Protein AF-A0AAV8WMM5-F1 (afdb_monomer)

Sequence (350 aa):
MEPADFMQAPLTLTSLNCYLGSSNTAEQKVQANKQGIKLLQQYGVIPMRDTPVNCPSCGELLQTVGDTCRFGWRYSCRNHPRCIRFSPLTNTFLFKARLRAEMRADRIVKIMCMWLLHRPLMLTVKYLSLSSETGVYWFQFCRDVACSIVWHEYIPIGGAADVVEVETHLLKYKRKLNEAVDWHYFWVQYVDNSSYICTDYGPEYAKCRLVFNDHGKVEQPNYLVEQPTEEKHPLWMPVGRFNEECLNLEWKHPPPRPGMQPFRNNTDNIRSAWVNLKSQIGSSYSIDNVRQYIGEWMYRRNILQEIKDDNGRFERFLRDVGRAHPGLGKVPMRTQYEDILKCDCHECHR

Foldseek 3Di:
DQVVVLLVDADDLVSLCVQLDDDPDPVSVVSSLVSLVRNLCVLQLFDDQPDWFAALVPRHTWHWDQDPDDVRIWTWDPPDPVGDTHHSCALGLCVVPPCDDQDGSNLLLVLLLCLLVVHDLVCSCVVSVHDSVVSVVSNLSLLQLLLLVCLLVPPDPDDQADADAWEFQQAAAFDPDPPDGDGHTHTDDDDDPQYDYDYQDDPVVVPDPDDDPDDDDDDDPDDPDDADDPPDFADKDFPPNHDPVQFPPVDDDDDPDPRITGGHPPCVVVVVLVVVLCVVLDNDNDPSSSSSSVSVSCSCVVPVVVPDGSSVSSSVSSNSSCQQRVGHNADHRDNDPVSSVRRPGPVNVD

Mean predicted aligned error: 13.65 Å

Secondary structure (DSSP, 8-state):
--HHHHTTS---HHHHHHHH---SSHHHHHHHHHHHHHHHHHTTSS--TT---B-TTT-PBPEEEE-SSTTSEEEE-TTSTT--EE-TTTTBTTTT---STT--HHHHHHHHHHHHTT--HHHHHHHHT--HHHHHHHHHHHHHHHHHHHHHHT--SS-TT--EE---------EEETTEEE----------TT--EE----GGGGG---PPSSS--------------TTSPPEEEETTSS-GGGB-TT--SPPSSTTEEEE---HHHHHHHHHHHHHHHTT---HHHHHHHHHHHHIIIIIITTS-SHHHHHHHHHHHHHHHSB-TTSPPP-SSHHHHTT---TTTT-

Nearest PDB structures (foldseek):
  7dwm-assembly1_B  TM=2.981E-01  e=3.204E+00  Hapunavirus VP882

Structure (mmCIF, N/CA/C/O backbone):
data_AF-A0AAV8WMM5-F1
#
_entry.id   AF-A0AAV8WMM5-F1
#
loop_
_atom_site.group_PDB
_atom_site.id
_atom_site.type_symbol
_atom_site.label_atom_id
_atom_site.label_alt_id
_atom_site.label_comp_id
_atom_site.label_asym_id
_atom_site.label_entity_id
_atom_site.label_seq_id
_atom_site.pdbx_PDB_ins_code
_atom_site.Cartn_x
_atom_site.Cartn_y
_atom_site.Cartn_z
_atom_site.occupancy
_atom_site.B_iso_or_equiv
_atom_site.auth_seq_id
_atom_site.auth_comp_id
_atom_site.auth_asym_id
_atom_site.auth_atom_id
_atom_site.pdbx_PDB_model_num
ATOM 1 N N . MET A 1 1 ? -21.964 9.347 -3.517 1.00 81.94 1 MET A N 1
ATOM 2 C CA . MET A 1 1 ? -21.046 8.659 -4.435 1.00 81.94 1 MET A CA 1
ATOM 3 C C . MET A 1 1 ? -20.480 7.492 -3.670 1.00 81.94 1 MET A C 1
ATOM 5 O O . MET A 1 1 ? -19.867 7.716 -2.627 1.00 81.94 1 MET A O 1
ATOM 9 N N . GLU A 1 2 ? -20.793 6.280 -4.101 1.00 91.19 2 GLU A N 1
ATOM 10 C CA . GLU A 1 2 ? -20.181 5.087 -3.527 1.00 91.19 2 GLU A CA 1
ATOM 11 C C . GLU A 1 2 ? -18.777 4.902 -4.121 1.00 91.19 2 GLU A C 1
ATOM 13 O O . GLU A 1 2 ? -18.487 5.449 -5.190 1.00 91.19 2 GLU A O 1
ATOM 18 N N . PRO A 1 3 ? -17.859 4.196 -3.436 1.00 89.19 3 PRO A N 1
ATOM 19 C CA . PRO A 1 3 ? -16.490 4.109 -3.922 1.00 89.19 3 PRO A CA 1
ATOM 20 C C . PRO A 1 3 ? -16.389 3.361 -5.262 1.00 89.19 3 PRO A C 1
ATOM 22 O O . PRO A 1 3 ? -15.516 3.684 -6.059 1.00 89.19 3 PRO A O 1
ATOM 25 N N . ALA A 1 4 ? -17.321 2.451 -5.570 1.00 87.94 4 ALA A N 1
ATOM 26 C CA . ALA A 1 4 ? -17.437 1.832 -6.893 1.00 87.94 4 ALA A CA 1
ATOM 27 C C . ALA A 1 4 ? -17.703 2.850 -8.021 1.00 87.94 4 ALA A C 1
ATOM 29 O O . ALA A 1 4 ? -17.098 2.741 -9.083 1.00 87.94 4 ALA A O 1
ATOM 30 N N . ASP A 1 5 ? -18.541 3.865 -7.783 1.00 88.75 5 ASP A N 1
ATOM 31 C CA . ASP A 1 5 ? -18.844 4.903 -8.781 1.00 88.75 5 ASP A CA 1
ATOM 32 C C . ASP A 1 5 ? -17.610 5.771 -9.061 1.00 88.75 5 ASP A C 1
ATOM 34 O O . ASP A 1 5 ? -17.315 6.118 -10.202 1.00 88.75 5 ASP A O 1
ATOM 38 N N . PHE A 1 6 ? -16.862 6.108 -8.004 1.00 89.88 6 PHE A N 1
ATOM 39 C CA . PHE A 1 6 ? -15.632 6.893 -8.110 1.00 89.88 6 PHE A CA 1
ATOM 40 C C . PHE A 1 6 ? -14.591 6.209 -9.008 1.00 89.88 6 PHE A C 1
ATOM 42 O O . PHE A 1 6 ? -13.950 6.876 -9.817 1.00 89.88 6 PHE A O 1
ATOM 49 N N . MET A 1 7 ? -14.465 4.885 -8.912 1.00 90.38 7 MET A N 1
ATOM 50 C CA . MET A 1 7 ? -13.460 4.110 -9.649 1.00 90.38 7 MET A CA 1
ATOM 51 C C . MET A 1 7 ? -13.776 3.943 -11.142 1.00 90.38 7 MET A C 1
ATOM 53 O O . MET A 1 7 ? -12.951 3.412 -11.882 1.00 90.38 7 MET A O 1
ATOM 57 N N . GLN A 1 8 ? -14.934 4.417 -11.613 1.00 88.38 8 GLN A N 1
ATOM 58 C CA . GLN A 1 8 ? -15.273 4.430 -13.040 1.00 88.38 8 GLN A CA 1
ATOM 59 C C . GLN A 1 8 ? -14.656 5.624 -13.786 1.00 88.38 8 GLN A C 1
ATOM 61 O O . GLN A 1 8 ? -14.487 5.569 -15.002 1.00 88.38 8 GLN A O 1
ATOM 66 N N . ALA A 1 9 ? -14.313 6.710 -13.084 1.00 86.81 9 ALA A N 1
ATOM 67 C CA . ALA A 1 9 ? -13.734 7.914 -13.682 1.00 86.81 9 ALA A CA 1
ATOM 68 C C . ALA A 1 9 ? -12.200 7.912 -13.570 1.00 86.81 9 ALA A C 1
ATOM 70 O O . ALA A 1 9 ? -11.691 7.415 -12.568 1.00 86.81 9 ALA A O 1
ATOM 71 N N . PRO A 1 10 ? -11.443 8.499 -14.520 1.00 93.12 10 PRO A N 1
ATOM 72 C CA . PRO A 1 10 ? -9.981 8.514 -14.460 1.00 93.12 10 PRO A CA 1
ATOM 73 C C . PRO A 1 10 ? -9.429 9.058 -13.135 1.00 93.12 10 PRO A C 1
ATOM 75 O O . PRO A 1 10 ? -9.831 10.130 -12.654 1.00 93.12 10 PRO A O 1
ATOM 78 N N . LEU A 1 11 ? -8.475 8.332 -12.554 1.00 95.06 11 LEU A N 1
ATOM 79 C CA . LEU A 1 11 ? -7.867 8.680 -11.283 1.00 95.06 11 LEU A CA 1
ATOM 80 C C . LEU A 1 11 ? -6.982 9.902 -11.465 1.00 95.06 11 LEU A C 1
ATOM 82 O O . LEU A 1 11 ? -5.937 9.885 -12.107 1.00 95.06 11 LEU A O 1
ATOM 86 N N . THR A 1 12 ? -7.389 10.980 -10.821 1.00 94.12 12 THR A N 1
ATOM 87 C CA . THR A 1 12 ? -6.606 12.197 -10.689 1.00 94.12 12 THR A CA 1
ATOM 88 C C . THR A 1 12 ? -6.753 12.691 -9.259 1.00 94.12 12 THR A C 1
ATOM 90 O O . THR A 1 12 ? -7.695 12.334 -8.548 1.00 94.12 12 THR A O 1
ATOM 93 N N . LEU A 1 13 ? -5.855 13.574 -8.819 1.00 92.31 13 LEU A N 1
ATOM 94 C CA . LEU A 1 13 ? -6.042 14.231 -7.523 1.00 92.31 13 LEU A CA 1
ATOM 95 C C . LEU A 1 13 ? -7.349 15.031 -7.486 1.00 92.31 13 LEU A C 1
ATOM 97 O O . LEU A 1 13 ? -7.979 15.120 -6.437 1.00 92.31 13 LEU A O 1
ATOM 101 N N . THR A 1 14 ? -7.784 15.573 -8.624 1.00 92.94 14 THR A N 1
ATOM 102 C CA . THR A 1 14 ? -9.057 16.285 -8.742 1.00 92.94 14 THR A CA 1
ATOM 103 C C . THR A 1 14 ? -10.241 15.347 -8.529 1.00 92.94 14 THR A C 1
ATOM 105 O O . THR A 1 14 ? -11.050 15.618 -7.647 1.00 92.94 14 THR A O 1
ATOM 108 N N . SER A 1 15 ? -10.321 14.224 -9.254 1.00 94.25 15 SER A N 1
ATOM 109 C CA . SER A 1 15 ? -11.425 13.264 -9.098 1.00 94.25 15 SER A CA 1
ATOM 110 C C . SER A 1 15 ? -11.451 12.651 -7.697 1.00 94.25 15 SER A C 1
ATOM 112 O O . SER A 1 15 ? -12.519 12.552 -7.093 1.00 94.25 15 SER A O 1
ATOM 114 N N . LEU A 1 16 ? -10.281 12.360 -7.115 1.00 95.25 16 LEU A N 1
ATOM 115 C CA . LEU A 1 16 ? -10.185 11.899 -5.731 1.00 95.25 16 LEU A CA 1
ATOM 116 C C . LEU A 1 16 ? -10.675 12.957 -4.729 1.00 95.25 16 LEU A C 1
ATOM 118 O O . LEU A 1 16 ? -11.384 12.631 -3.779 1.00 95.25 16 LEU A O 1
ATOM 122 N N . ASN A 1 17 ? -10.329 14.231 -4.926 1.00 94.19 17 ASN A N 1
ATOM 123 C CA . ASN A 1 17 ? -10.839 15.318 -4.089 1.00 94.19 17 ASN A CA 1
ATOM 124 C C . ASN A 1 17 ? -12.350 15.518 -4.250 1.00 94.19 17 ASN A C 1
ATOM 126 O O . ASN A 1 17 ? -13.010 15.835 -3.265 1.00 94.19 17 ASN A O 1
ATOM 130 N N . CYS A 1 18 ? -12.904 15.324 -5.449 1.00 93.75 18 CYS A N 1
ATOM 131 C CA . CYS A 1 18 ? -14.350 15.364 -5.670 1.00 93.75 18 CYS A CA 1
ATOM 132 C C . CYS A 1 18 ? -15.064 14.247 -4.898 1.00 93.75 18 CYS A C 1
ATOM 134 O O . CYS A 1 18 ? -16.077 14.514 -4.255 1.00 93.75 18 CYS A O 1
ATOM 136 N N . TYR A 1 19 ? -14.516 13.029 -4.910 1.00 95.50 19 TYR A N 1
ATOM 137 C CA . TYR A 1 19 ? -15.059 11.900 -4.154 1.00 95.50 19 TYR A CA 1
ATOM 138 C C . TYR A 1 19 ? -14.963 12.107 -2.635 1.00 95.50 19 TYR A C 1
ATOM 140 O O . TYR A 1 19 ? -15.955 11.976 -1.917 1.00 95.50 19 TYR A O 1
ATOM 148 N N . LEU A 1 20 ? -13.772 12.457 -2.138 1.00 95.56 20 LEU A N 1
ATOM 149 C CA . LEU A 1 20 ? -13.549 12.673 -0.707 1.00 95.56 20 LEU A CA 1
ATOM 150 C C . LEU A 1 20 ? -14.281 13.923 -0.198 1.00 95.56 20 LEU A C 1
ATOM 152 O O . LEU A 1 20 ? -14.657 13.978 0.966 1.00 95.56 20 LEU A O 1
ATOM 156 N N . GLY A 1 21 ? -14.502 14.921 -1.048 1.00 92.38 21 GLY A N 1
ATOM 157 C CA . GLY A 1 21 ? -15.052 16.215 -0.663 1.00 92.38 21 GLY A CA 1
ATOM 158 C C . GLY A 1 21 ? -13.995 17.190 -0.133 1.00 92.38 21 GLY A C 1
ATOM 159 O O . GLY A 1 21 ? -12.805 16.883 0.000 1.00 92.38 21 GLY A O 1
ATOM 160 N N . SER A 1 22 ? -14.437 18.416 0.153 1.00 86.19 22 SER A N 1
ATOM 161 C CA . SER A 1 22 ? -13.576 19.484 0.666 1.00 86.19 22 SER A CA 1
ATOM 162 C C . SER A 1 22 ? -13.199 19.269 2.137 1.00 86.19 22 SER A C 1
ATOM 164 O O . SER A 1 22 ? -13.698 18.382 2.826 1.00 86.19 22 SER A O 1
ATOM 166 N N . SER A 1 23 ? -12.261 20.072 2.638 1.00 86.38 23 SER A N 1
ATOM 167 C CA . SER A 1 23 ? -11.759 19.961 4.015 1.00 86.38 23 SER A CA 1
ATOM 168 C C . SER A 1 23 ? -11.630 21.328 4.691 1.00 86.38 23 SER A C 1
ATOM 170 O O . SER A 1 23 ? -10.778 21.498 5.567 1.00 86.38 23 SER A O 1
ATOM 172 N N . ASN A 1 24 ? -12.444 22.304 4.273 1.00 87.81 24 ASN A N 1
ATOM 173 C CA . ASN A 1 24 ? -12.300 23.698 4.695 1.00 87.81 24 ASN A CA 1
ATOM 174 C C . ASN A 1 24 ? -12.960 23.932 6.061 1.00 87.81 24 ASN A C 1
ATOM 176 O O . ASN A 1 24 ? -12.370 24.583 6.919 1.00 87.81 24 ASN A O 1
ATOM 180 N N . THR A 1 25 ? -14.132 23.334 6.302 1.00 91.25 25 THR A N 1
ATOM 181 C CA . THR A 1 25 ? -14.845 23.393 7.592 1.00 91.25 25 THR A CA 1
ATOM 182 C C . THR A 1 25 ? -14.682 22.108 8.417 1.00 91.25 25 THR A C 1
ATOM 184 O O . THR A 1 25 ? -14.184 21.088 7.929 1.00 91.25 25 THR A O 1
ATOM 187 N N . ALA A 1 26 ? -15.089 22.135 9.691 1.00 90.00 26 ALA A N 1
ATOM 188 C CA . ALA A 1 26 ? -15.042 20.964 10.569 1.00 90.00 26 ALA A CA 1
ATOM 189 C C . ALA A 1 26 ? -15.980 19.845 10.079 1.00 90.00 26 ALA A C 1
ATOM 191 O O . ALA A 1 26 ? -15.577 18.683 10.015 1.00 90.00 26 ALA A O 1
ATOM 192 N N . GLU A 1 27 ? -17.188 20.199 9.646 1.00 90.81 27 GLU A N 1
ATOM 193 C CA . GLU A 1 27 ? -18.201 19.283 9.111 1.00 90.81 27 GLU A CA 1
ATOM 194 C C . GLU A 1 27 ? -17.706 18.620 7.824 1.00 90.81 27 GLU A C 1
ATOM 196 O O . GLU A 1 27 ? -17.808 17.403 7.662 1.00 90.81 27 GLU A O 1
ATOM 201 N N . GLN A 1 28 ? -17.087 19.405 6.938 1.00 92.62 28 GLN A N 1
ATOM 202 C CA . GLN A 1 28 ? -16.476 18.909 5.706 1.00 92.62 28 GLN A CA 1
ATOM 203 C C . GLN A 1 28 ? -15.337 17.926 5.996 1.00 92.62 28 GLN A C 1
ATOM 205 O O . GLN A 1 28 ? -15.289 16.852 5.403 1.00 92.62 28 GLN A O 1
ATOM 210 N N . LYS A 1 29 ? -14.466 18.223 6.972 1.00 90.69 29 LYS A N 1
ATOM 211 C CA . LYS A 1 29 ? -13.404 17.294 7.407 1.00 90.69 29 LYS A CA 1
ATOM 212 C C . LYS A 1 29 ? -13.971 15.979 7.946 1.00 90.69 29 LYS A C 1
ATOM 214 O O . LYS A 1 29 ? -13.411 14.918 7.667 1.00 90.69 29 LYS A O 1
ATOM 219 N N . VAL A 1 30 ? -15.064 16.031 8.711 1.00 89.75 30 VAL A N 1
ATOM 220 C CA . VAL A 1 30 ? -15.755 14.829 9.210 1.00 89.75 30 VAL A CA 1
ATOM 221 C C . VAL A 1 30 ? -16.315 14.015 8.048 1.00 89.75 30 VAL A C 1
ATOM 223 O O . VAL A 1 30 ? -16.124 12.798 8.012 1.00 89.75 30 VAL A O 1
ATOM 226 N N . GLN A 1 31 ? -16.963 14.671 7.086 1.00 91.81 31 GLN A N 1
ATOM 227 C CA . GLN A 1 31 ? -17.533 14.001 5.924 1.00 91.81 31 GLN A CA 1
ATOM 228 C C . GLN A 1 31 ? -16.455 13.382 5.029 1.00 91.81 31 GLN A C 1
ATOM 230 O O . GLN A 1 31 ? -16.586 12.220 4.646 1.00 91.81 31 GLN A O 1
ATOM 235 N N . ALA A 1 32 ? -15.358 14.096 4.774 1.00 93.38 32 ALA A N 1
ATOM 236 C CA . ALA A 1 32 ? -14.243 13.576 3.993 1.00 93.38 32 ALA A CA 1
ATOM 237 C C . ALA A 1 32 ? -13.592 12.363 4.652 1.00 93.38 32 ALA A C 1
ATOM 239 O O . ALA A 1 32 ? -13.345 11.349 4.000 1.00 93.38 32 ALA A O 1
ATOM 240 N N . ASN A 1 33 ? -13.402 12.409 5.971 1.00 91.62 33 ASN A N 1
ATOM 241 C CA . ASN A 1 33 ? -12.901 11.260 6.712 1.00 91.62 33 ASN A CA 1
ATOM 242 C C . ASN A 1 33 ? -13.854 10.056 6.630 1.00 91.62 33 ASN A C 1
ATOM 244 O O . ASN A 1 33 ? -13.382 8.929 6.506 1.00 91.62 33 ASN A O 1
ATOM 248 N N . LYS A 1 34 ? -15.178 10.270 6.660 1.00 91.50 34 LYS A N 1
ATOM 249 C CA . LYS A 1 34 ? -16.159 9.190 6.454 1.00 91.50 34 LYS A CA 1
ATOM 250 C C . LYS A 1 34 ? -16.037 8.569 5.059 1.00 91.50 34 LYS A C 1
ATOM 252 O O . LYS A 1 34 ? -16.051 7.347 4.964 1.00 91.50 34 LYS A O 1
ATOM 257 N N . GLN A 1 35 ? -15.870 9.376 4.007 1.00 94.44 35 GLN A N 1
ATOM 258 C CA . GLN A 1 35 ? -15.647 8.862 2.647 1.00 94.44 35 GLN A CA 1
ATOM 259 C C . GLN A 1 35 ? -14.329 8.088 2.536 1.00 94.44 35 GLN A C 1
ATOM 261 O O . GLN A 1 35 ? -14.305 6.981 2.009 1.00 94.44 35 GLN A O 1
ATOM 266 N N . GLY A 1 36 ? -13.248 8.605 3.126 1.00 94.50 36 GLY A N 1
ATOM 267 C CA . GLY A 1 36 ? -11.975 7.888 3.196 1.00 94.50 36 GLY A CA 1
ATOM 268 C C . GLY A 1 36 ? -12.101 6.534 3.903 1.00 94.50 36 GLY A C 1
ATOM 269 O O . GLY A 1 36 ? -11.586 5.538 3.406 1.00 94.50 36 GLY A O 1
ATOM 270 N N . ILE A 1 37 ? -12.828 6.466 5.026 1.00 92.38 37 ILE A N 1
ATOM 271 C CA . ILE A 1 37 ? -13.097 5.198 5.726 1.00 92.38 37 ILE A CA 1
ATOM 272 C C . ILE A 1 37 ? -13.896 4.240 4.836 1.00 92.38 37 ILE A C 1
ATOM 274 O O . ILE A 1 37 ? -13.514 3.078 4.747 1.00 92.38 37 ILE A O 1
ATOM 278 N N . LYS A 1 38 ? -14.952 4.712 4.157 1.00 93.62 38 LYS A N 1
ATOM 279 C CA . LYS A 1 38 ? -15.750 3.882 3.240 1.00 93.62 38 LYS A CA 1
ATOM 280 C C . LYS A 1 38 ? -14.889 3.243 2.149 1.00 93.62 38 LYS A C 1
ATOM 282 O O . LYS A 1 38 ? -14.964 2.035 1.951 1.00 93.62 38 LYS A O 1
ATOM 287 N N . LEU A 1 39 ? -14.044 4.034 1.485 1.00 95.69 39 LEU A N 1
ATOM 288 C CA . LEU A 1 39 ? -13.140 3.539 0.444 1.00 95.69 39 LEU A CA 1
ATOM 289 C C . LEU A 1 39 ? -12.166 2.487 0.996 1.00 95.69 39 LEU A C 1
ATOM 291 O O . LEU A 1 39 ? -12.013 1.418 0.416 1.00 95.69 39 LEU A O 1
ATOM 295 N N . LEU A 1 40 ? -11.542 2.759 2.144 1.00 94.56 40 LEU A N 1
ATOM 296 C CA . LEU A 1 40 ? -10.608 1.824 2.779 1.00 94.56 40 LEU A CA 1
ATOM 297 C C . LEU A 1 40 ? -11.293 0.531 3.249 1.00 94.56 40 LEU A C 1
ATOM 299 O O . LEU A 1 40 ? -10.669 -0.527 3.237 1.00 94.56 40 LEU A O 1
ATOM 303 N N . GLN A 1 41 ? -12.564 0.601 3.651 1.00 92.94 41 GLN A N 1
ATOM 304 C CA . GLN A 1 41 ? -13.360 -0.574 4.002 1.00 92.94 41 GLN A CA 1
ATOM 305 C C . GLN A 1 41 ? -13.732 -1.417 2.785 1.00 92.94 41 GLN A C 1
ATOM 307 O O . GLN A 1 41 ? -13.655 -2.641 2.861 1.00 92.94 41 GLN A O 1
ATOM 312 N N . GLN A 1 42 ? -14.085 -0.784 1.661 1.00 93.44 42 GLN A N 1
ATOM 313 C CA . GLN A 1 42 ? -14.407 -1.491 0.417 1.00 93.44 42 GLN A CA 1
ATOM 314 C C . GLN A 1 42 ? -13.254 -2.392 -0.051 1.00 93.44 42 GLN A C 1
ATOM 316 O O . GLN A 1 42 ? -13.504 -3.487 -0.544 1.00 93.44 42 GLN A O 1
ATOM 321 N N . TYR A 1 43 ? -12.008 -1.961 0.150 1.00 92.75 43 TYR A N 1
ATOM 322 C CA . TYR A 1 43 ? -10.814 -2.712 -0.255 1.00 92.75 43 TYR A CA 1
ATOM 323 C C . TYR A 1 43 ? -10.137 -3.486 0.884 1.00 92.75 43 TYR A C 1
ATOM 325 O O . TYR A 1 43 ? -9.009 -3.945 0.736 1.00 92.75 43 TYR A O 1
ATOM 333 N N . GLY A 1 44 ? -10.804 -3.637 2.033 1.00 90.19 44 GLY A N 1
ATOM 334 C CA . GLY A 1 44 ? -10.310 -4.472 3.133 1.00 90.19 44 GLY A CA 1
ATOM 335 C C . GLY A 1 44 ? -9.101 -3.915 3.892 1.00 90.19 44 GLY A C 1
ATOM 336 O O . GLY A 1 44 ? -8.537 -4.617 4.725 1.00 90.19 44 GLY A O 1
ATOM 337 N N . VAL A 1 45 ? -8.717 -2.652 3.672 1.00 92.94 45 VAL A N 1
ATOM 338 C CA . VAL A 1 45 ? -7.656 -1.977 4.445 1.00 92.94 45 VAL A CA 1
ATOM 339 C C . VAL A 1 45 ? -8.098 -1.736 5.893 1.00 92.94 45 VAL A C 1
ATOM 341 O O . VAL A 1 45 ? -7.294 -1.770 6.826 1.00 92.94 45 VAL A O 1
ATOM 344 N N . ILE A 1 46 ? -9.394 -1.479 6.085 1.00 91.06 46 ILE A N 1
ATOM 345 C CA . ILE A 1 46 ? -10.063 -1.425 7.388 1.00 91.06 46 ILE A CA 1
ATOM 346 C C . ILE A 1 46 ? -11.192 -2.460 7.354 1.00 91.06 46 ILE A C 1
ATOM 348 O O . ILE A 1 46 ? -11.949 -2.472 6.387 1.00 91.06 46 ILE A O 1
ATOM 352 N N . PRO A 1 47 ? -11.382 -3.294 8.387 1.00 90.12 47 PRO A N 1
ATOM 353 C CA . PRO A 1 47 ? -12.501 -4.226 8.394 1.00 90.12 47 PRO A CA 1
ATOM 354 C C . PRO A 1 47 ? -13.850 -3.502 8.499 1.00 90.12 47 PRO A C 1
ATOM 356 O O . PRO A 1 47 ? -13.979 -2.429 9.110 1.00 90.12 47 PRO A O 1
ATOM 359 N N . MET A 1 48 ? -14.885 -4.122 7.936 1.00 90.69 48 MET A N 1
ATOM 360 C CA . MET A 1 48 ? -16.261 -3.731 8.223 1.00 90.69 48 MET A CA 1
ATOM 361 C C . MET A 1 48 ? -16.650 -4.236 9.614 1.00 90.69 48 MET A C 1
ATOM 363 O O . MET A 1 48 ? -16.061 -5.179 10.139 1.00 90.69 48 MET A O 1
ATOM 367 N N . ARG A 1 49 ? -17.647 -3.595 10.230 1.00 90.56 49 ARG A N 1
ATOM 368 C CA . ARG A 1 49 ? -18.121 -3.989 11.564 1.00 90.56 49 ARG A CA 1
ATOM 369 C C . ARG A 1 49 ? -18.626 -5.429 11.590 1.00 90.56 49 ARG A C 1
ATOM 371 O O . ARG A 1 49 ? -18.411 -6.127 12.569 1.00 90.56 49 ARG A O 1
ATOM 378 N N . ASP A 1 50 ? -19.256 -5.869 10.515 1.00 88.88 50 ASP A N 1
ATOM 379 C CA . ASP A 1 50 ? -19.894 -7.182 10.468 1.00 88.88 50 ASP A CA 1
ATOM 380 C C . ASP A 1 50 ? -18.987 -8.241 9.819 1.00 88.88 50 ASP A C 1
ATOM 382 O O . ASP A 1 50 ? -19.425 -9.352 9.536 1.00 88.88 50 ASP A O 1
ATOM 386 N N . THR A 1 51 ? -17.706 -7.917 9.588 1.00 87.56 51 THR A N 1
ATOM 387 C CA . THR A 1 51 ? -16.728 -8.889 9.094 1.00 87.56 51 THR A CA 1
ATOM 388 C C . THR A 1 51 ? -16.474 -9.951 10.174 1.00 87.56 51 THR A C 1
ATOM 390 O O . THR A 1 51 ? -16.046 -9.595 11.276 1.00 87.56 51 THR A O 1
ATOM 393 N N . PRO A 1 52 ? -16.704 -11.249 9.893 1.00 87.75 52 PRO A N 1
ATOM 394 C CA . PRO A 1 52 ? -16.418 -12.312 10.848 1.00 87.75 52 PRO A CA 1
ATOM 395 C C . PRO A 1 52 ? -14.907 -12.428 11.063 1.00 87.75 52 PRO A C 1
ATOM 397 O O . PRO A 1 52 ? -14.130 -12.471 10.108 1.00 87.75 52 PRO A O 1
ATOM 400 N N . VAL A 1 53 ? -14.489 -12.463 12.329 1.00 90.62 53 VAL A N 1
ATOM 401 C CA . VAL A 1 53 ? -13.080 -12.544 12.725 1.00 90.62 53 VAL A CA 1
ATOM 402 C C . VAL A 1 53 ? -12.935 -13.505 13.893 1.00 90.62 53 VAL A C 1
ATOM 404 O O . VAL A 1 53 ? -13.665 -13.395 14.877 1.00 90.62 53 VAL A O 1
ATOM 407 N N . ASN A 1 54 ? -11.952 -14.398 13.815 1.00 91.12 54 ASN A N 1
ATOM 408 C CA . ASN A 1 54 ? -11.643 -15.332 14.889 1.00 91.12 54 ASN A CA 1
ATOM 409 C C . ASN A 1 54 ? -10.711 -14.687 15.917 1.00 91.12 54 ASN A C 1
ATOM 411 O O . ASN A 1 54 ? -9.822 -13.891 15.598 1.00 91.12 54 ASN A O 1
ATOM 415 N N . CYS A 1 55 ? -10.906 -15.037 17.182 1.00 90.50 55 CYS A N 1
ATOM 416 C CA . CYS A 1 55 ? -10.038 -14.602 18.253 1.00 90.50 55 CYS A CA 1
ATOM 417 C C . CYS A 1 55 ? -8.648 -15.231 18.073 1.00 90.50 55 CYS A C 1
ATOM 419 O O . CYS A 1 55 ? -8.549 -16.457 18.045 1.00 90.50 55 CYS A O 1
ATOM 421 N N . PRO A 1 56 ? -7.559 -14.441 18.046 1.00 88.31 56 PRO A N 1
ATOM 422 C CA . PRO A 1 56 ? -6.213 -14.985 17.847 1.00 88.31 56 PRO A CA 1
ATOM 423 C C . PRO A 1 56 ? -5.736 -15.878 19.001 1.00 88.31 56 PRO A C 1
ATOM 425 O O . PRO A 1 56 ? -4.727 -16.558 18.870 1.00 88.31 56 PRO A O 1
ATOM 428 N N . SER A 1 57 ? -6.418 -15.850 20.148 1.00 87.88 57 SER A N 1
ATOM 429 C CA . SER A 1 57 ? -6.012 -16.595 21.340 1.00 87.88 57 SER A CA 1
ATOM 430 C C . SER A 1 57 ? -6.838 -17.856 21.591 1.00 87.88 57 SER A C 1
ATOM 432 O O . SER A 1 57 ? -6.312 -18.785 22.190 1.00 87.88 57 SER A O 1
ATOM 434 N N . CYS A 1 58 ? -8.109 -17.905 21.177 1.00 90.00 58 CYS A N 1
ATOM 435 C CA . CYS A 1 58 ? -8.971 -19.075 21.398 1.00 90.00 58 CYS A CA 1
ATOM 436 C C . CYS A 1 58 ? -9.656 -19.619 20.136 1.00 90.00 58 CYS A C 1
ATOM 438 O O . CYS A 1 58 ? -10.371 -20.606 20.236 1.00 90.00 58 CYS A O 1
ATOM 440 N N . GLY A 1 59 ? -9.481 -18.991 18.969 1.00 89.44 59 GLY A N 1
ATOM 441 C CA . GLY A 1 59 ? -10.065 -19.437 17.698 1.00 89.44 59 GLY A CA 1
ATOM 442 C C . GLY A 1 59 ? -11.554 -19.120 17.504 1.00 89.44 59 GLY A C 1
ATOM 443 O O . GLY A 1 59 ? -12.012 -19.101 16.368 1.00 89.44 59 GLY A O 1
ATOM 444 N N . GLU A 1 60 ? -12.295 -18.803 18.569 1.00 90.94 60 GLU A N 1
ATOM 445 C CA . GLU A 1 60 ? -13.735 -18.509 18.504 1.00 90.94 60 GLU A CA 1
ATOM 446 C C . GLU A 1 60 ? -14.069 -17.207 17.766 1.00 90.94 60 GLU A C 1
ATOM 448 O O . GLU A 1 60 ? -13.312 -16.233 17.819 1.00 90.94 60 GLU A O 1
ATOM 453 N N . LEU A 1 61 ? -15.252 -17.154 17.145 1.00 92.06 61 LEU A N 1
ATOM 454 C CA . LEU A 1 61 ? -15.754 -15.951 16.477 1.00 92.06 61 LEU A CA 1
ATOM 455 C C . LEU A 1 61 ? -15.930 -14.789 17.466 1.00 92.06 61 LEU A C 1
ATOM 457 O O . LEU A 1 61 ? -16.597 -14.890 18.500 1.00 92.06 61 LEU A O 1
ATOM 461 N N . LEU A 1 62 ? -15.346 -13.645 17.121 1.00 92.94 62 LEU A N 1
ATOM 462 C CA . LEU A 1 62 ? -15.476 -12.409 17.876 1.00 92.94 62 LEU A CA 1
ATOM 463 C C . LEU A 1 62 ? -16.827 -11.752 17.603 1.00 92.94 62 LEU A C 1
ATOM 465 O O . LEU A 1 62 ? -17.298 -11.693 16.470 1.00 92.94 62 LEU A O 1
ATOM 469 N N . GLN A 1 63 ? -17.411 -11.163 18.642 1.00 92.38 63 GLN A N 1
ATOM 470 C CA . GLN A 1 63 ? -18.595 -10.321 18.502 1.00 92.38 63 GLN A CA 1
ATOM 471 C C . GLN A 1 63 ? -18.194 -8.854 18.423 1.00 92.38 63 GLN A C 1
ATOM 473 O O . GLN A 1 63 ? -17.242 -8.436 19.086 1.00 92.38 63 GLN A O 1
ATOM 478 N N . THR A 1 64 ? -18.945 -8.043 17.680 1.00 92.81 64 THR A N 1
ATOM 479 C CA . THR A 1 64 ? -18.762 -6.592 17.733 1.00 92.81 64 THR A CA 1
ATOM 480 C C . THR A 1 64 ? -19.641 -5.960 18.793 1.00 92.81 64 THR A C 1
ATOM 482 O O . THR A 1 64 ? -20.839 -6.213 18.896 1.00 92.81 64 THR A O 1
ATOM 485 N N . VAL A 1 65 ? -19.028 -5.111 19.608 1.00 91.44 65 VAL A N 1
ATOM 486 C CA . VAL A 1 65 ? -19.702 -4.365 20.669 1.00 91.44 65 VAL A CA 1
ATOM 487 C C . VAL A 1 65 ? -19.568 -2.879 20.397 1.00 91.44 65 VAL A C 1
ATOM 489 O O . VAL A 1 65 ? -18.528 -2.429 19.912 1.00 91.44 65 VAL A O 1
ATOM 492 N N . GLY A 1 66 ? -20.620 -2.119 20.708 1.00 88.62 66 GLY A N 1
ATOM 493 C CA . GLY A 1 66 ? -20.533 -0.662 20.739 1.00 88.62 66 GLY A CA 1
ATOM 494 C C . GLY A 1 66 ? -19.495 -0.226 21.773 1.00 88.62 66 GLY A C 1
ATOM 495 O O . GLY A 1 66 ? -19.414 -0.797 22.861 1.00 88.62 66 GLY A O 1
ATOM 496 N N . ASP A 1 67 ? -18.670 0.751 21.425 1.00 82.00 67 ASP A N 1
ATOM 497 C CA . ASP A 1 67 ? -17.600 1.247 22.289 1.00 82.00 67 ASP A CA 1
ATOM 498 C C . ASP A 1 67 ? -17.409 2.748 22.022 1.00 82.00 67 ASP A C 1
ATOM 500 O O . ASP A 1 67 ? -17.614 3.219 20.906 1.00 82.00 67 ASP A O 1
ATOM 504 N N . THR A 1 68 ? -16.984 3.514 23.024 1.00 76.56 68 THR A N 1
ATOM 505 C CA . THR A 1 68 ? -16.645 4.940 22.869 1.00 76.56 68 THR A CA 1
ATOM 506 C C . THR A 1 68 ? -15.318 5.149 22.131 1.00 76.56 68 THR A C 1
ATOM 508 O O . THR A 1 68 ? -14.873 6.277 21.906 1.00 76.56 68 THR A O 1
ATOM 511 N N . CYS A 1 69 ? -14.649 4.059 21.749 1.00 71.19 69 CYS A N 1
ATOM 512 C CA . CYS A 1 69 ? -13.423 4.092 20.974 1.00 71.19 69 CYS A CA 1
ATOM 513 C C . CYS A 1 69 ? -13.615 4.631 19.538 1.00 71.19 69 CYS A C 1
ATOM 515 O O . CYS A 1 69 ? -14.718 4.861 19.055 1.00 71.19 69 CYS A O 1
ATOM 517 N N . ARG A 1 70 ? -12.495 4.811 18.826 1.00 68.25 70 ARG A N 1
ATOM 518 C CA . ARG A 1 70 ? -12.380 5.542 17.549 1.00 68.25 70 ARG A CA 1
ATOM 519 C C . ARG A 1 70 ? -13.427 5.205 16.475 1.00 68.25 70 ARG A C 1
ATOM 521 O O . ARG A 1 70 ? -13.809 6.110 15.744 1.00 68.25 70 ARG A O 1
ATOM 528 N N . PHE A 1 71 ? -13.834 3.946 16.341 1.00 74.06 71 PHE A N 1
ATOM 529 C CA . PHE A 1 71 ? -14.774 3.516 15.296 1.00 74.06 71 PHE A CA 1
ATOM 530 C C . PHE A 1 71 ? -16.206 3.358 15.808 1.00 74.06 71 PHE A C 1
ATOM 532 O O . PHE A 1 71 ? -17.077 2.938 15.057 1.00 74.06 71 PHE A O 1
ATOM 539 N N . GLY A 1 72 ? -16.460 3.675 17.080 1.00 83.12 72 GLY A N 1
ATOM 540 C CA . GLY A 1 72 ? -17.743 3.417 17.729 1.00 83.12 72 GLY A CA 1
ATOM 541 C C . GLY A 1 72 ? -17.959 1.944 18.089 1.00 83.12 72 GLY A C 1
ATOM 542 O O . GLY A 1 72 ? -19.019 1.589 18.601 1.00 83.12 72 GLY A O 1
ATOM 543 N N . TRP A 1 73 ? -16.982 1.072 17.809 1.00 90.56 73 TRP A N 1
ATOM 544 C CA . TRP A 1 73 ? -17.083 -0.360 18.064 1.00 90.56 73 TRP A CA 1
ATOM 545 C C . TRP A 1 73 ? -15.718 -1.040 18.232 1.00 90.56 73 TRP A C 1
ATOM 547 O O . TRP A 1 73 ? -14.683 -0.533 17.785 1.00 90.56 73 TRP A O 1
ATOM 557 N N . ARG A 1 74 ? -15.730 -2.209 18.881 1.00 92.00 74 ARG A N 1
ATOM 558 C CA . ARG A 1 74 ? -14.585 -3.122 19.034 1.00 92.00 74 ARG A CA 1
ATOM 559 C C . ARG A 1 74 ? -15.010 -4.567 18.844 1.00 92.00 74 ARG A C 1
ATOM 561 O O . ARG A 1 74 ? -16.174 -4.898 19.054 1.00 92.00 74 ARG A O 1
ATOM 568 N N . TYR A 1 75 ? -14.044 -5.424 18.537 1.00 92.62 75 TYR A N 1
ATOM 569 C CA . TYR A 1 75 ? -14.227 -6.862 18.677 1.00 92.62 75 TYR A CA 1
ATOM 570 C C . TYR A 1 75 ? -14.113 -7.257 20.151 1.00 92.62 75 TYR A C 1
ATOM 572 O O . TYR A 1 75 ? -13.257 -6.738 20.870 1.00 92.62 75 TYR A O 1
ATOM 580 N N . SER A 1 76 ? -14.948 -8.183 20.604 1.00 92.69 76 SER A N 1
ATOM 581 C CA . SER A 1 76 ? -14.936 -8.729 21.956 1.00 92.69 76 SER A CA 1
ATOM 582 C C . SER A 1 76 ? -15.011 -10.248 21.906 1.00 92.69 76 SER A C 1
ATOM 584 O O . SER A 1 76 ? -15.865 -10.822 21.231 1.00 92.69 76 SER A O 1
ATOM 586 N N . CYS A 1 77 ? -14.109 -10.889 22.644 1.00 92.81 77 CYS A N 1
ATOM 587 C CA . CYS A 1 77 ? -14.147 -12.323 22.878 1.00 92.81 77 CYS A CA 1
ATOM 588 C C . CYS A 1 77 ? -14.771 -12.593 24.249 1.00 92.81 77 CYS A C 1
ATOM 590 O O . CYS A 1 77 ? -14.222 -12.166 25.268 1.00 92.81 77 CYS A O 1
ATOM 592 N N . ARG A 1 78 ? -15.893 -13.320 24.280 1.00 88.25 78 ARG A N 1
ATOM 593 C CA . ARG A 1 78 ? -16.551 -13.740 25.531 1.00 88.25 78 ARG A CA 1
ATOM 594 C C . ARG A 1 78 ? -15.914 -14.978 26.161 1.00 88.25 78 ARG A C 1
ATOM 596 O O . ARG A 1 78 ? -16.119 -15.217 27.341 1.00 88.25 78 ARG A O 1
ATOM 603 N N . ASN A 1 79 ? -15.132 -15.736 25.391 1.00 86.81 79 ASN A N 1
ATOM 604 C CA . ASN A 1 79 ? -14.516 -16.981 25.848 1.00 86.81 79 ASN A CA 1
ATOM 605 C C . ASN A 1 79 ? -13.229 -16.753 26.673 1.00 86.81 79 ASN A C 1
ATOM 607 O O . ASN A 1 79 ? -12.623 -17.691 27.178 1.00 86.81 79 ASN A O 1
ATOM 611 N N . HIS A 1 80 ? -12.782 -15.500 26.820 1.00 82.44 80 HIS A N 1
ATOM 612 C CA . HIS A 1 80 ? -11.681 -15.167 27.721 1.00 82.44 80 HIS A CA 1
ATOM 613 C C . HIS A 1 80 ? -12.188 -14.803 29.119 1.00 82.44 80 HIS A C 1
ATOM 615 O O . HIS A 1 80 ? -13.102 -13.985 29.215 1.00 82.44 80 HIS A O 1
ATOM 621 N N . PRO A 1 81 ? -11.505 -15.237 30.200 1.00 79.12 81 PRO A N 1
ATOM 622 C CA . PRO A 1 81 ? -11.873 -14.890 31.579 1.00 79.12 81 PRO A CA 1
ATOM 623 C C . PRO A 1 81 ? -11.966 -13.380 31.844 1.00 79.12 81 PRO A C 1
ATOM 625 O O . PRO A 1 81 ? -12.673 -12.939 32.741 1.00 79.12 81 PRO A O 1
ATOM 628 N N . ARG A 1 82 ? -11.228 -12.576 31.066 1.00 83.62 82 ARG A N 1
ATOM 629 C CA . ARG A 1 82 ? -11.186 -11.109 31.174 1.00 83.62 82 ARG A CA 1
ATOM 630 C C . ARG A 1 82 ? -12.013 -10.383 30.110 1.00 83.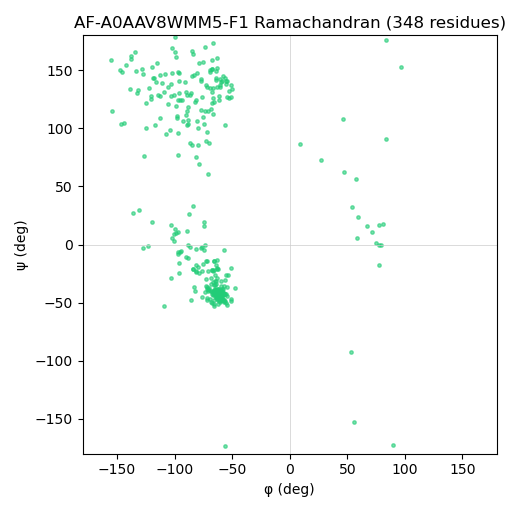62 82 ARG A C 1
ATOM 632 O O . ARG A 1 82 ? -11.911 -9.163 30.025 1.00 83.62 82 ARG A O 1
ATOM 639 N N . CYS A 1 83 ? -12.770 -11.100 29.274 1.00 81.38 83 CYS A N 1
ATOM 640 C CA . CYS A 1 83 ? -13.525 -10.535 28.150 1.00 81.38 83 CYS A CA 1
ATOM 641 C C . CYS A 1 83 ? -12.679 -9.568 27.300 1.00 81.38 83 CYS A C 1
ATOM 643 O O . CYS A 1 83 ? -12.948 -8.365 27.229 1.00 81.38 83 CYS A O 1
ATOM 645 N N . ILE A 1 84 ? -11.609 -10.091 26.687 1.00 89.62 84 ILE A N 1
ATOM 646 C CA . ILE A 1 84 ? -10.634 -9.279 25.946 1.00 89.62 84 ILE A CA 1
ATOM 647 C C . ILE A 1 84 ? -11.330 -8.551 24.789 1.00 89.62 84 ILE A C 1
ATOM 649 O O . ILE A 1 84 ? -12.129 -9.134 24.047 1.00 89.62 84 ILE A O 1
ATOM 653 N N . ARG A 1 85 ? -11.004 -7.263 24.635 1.00 90.62 85 ARG A N 1
ATOM 654 C CA . ARG A 1 85 ? -11.457 -6.421 23.526 1.00 90.62 85 ARG A CA 1
ATOM 655 C C . ARG A 1 85 ? -10.293 -6.072 22.616 1.00 90.62 85 ARG A C 1
ATOM 657 O O . ARG A 1 85 ? -9.220 -5.708 23.091 1.00 90.62 85 ARG A O 1
ATOM 664 N N . PHE A 1 86 ? -10.537 -6.100 21.315 1.00 90.94 86 PHE A N 1
ATOM 665 C CA . PHE A 1 86 ? -9.544 -5.794 20.297 1.00 90.94 86 PHE A CA 1
ATOM 666 C C . PHE A 1 86 ? -9.973 -4.574 19.484 1.00 90.94 86 PHE A C 1
ATOM 668 O O . PHE A 1 86 ? -11.154 -4.371 19.190 1.00 90.94 86 PHE A O 1
ATOM 675 N N . SER A 1 87 ? -8.995 -3.746 19.115 1.00 89.75 87 SER A N 1
ATOM 676 C CA . SER A 1 87 ? -9.216 -2.665 18.158 1.00 89.75 87 SER A CA 1
ATOM 677 C C . SER A 1 87 ? -9.583 -3.254 16.792 1.00 89.75 87 SER A C 1
ATOM 679 O O . SER A 1 87 ? -8.952 -4.229 16.381 1.00 89.75 87 SER A O 1
ATOM 681 N N . PRO A 1 88 ? -10.517 -2.647 16.041 1.00 88.94 88 PRO A N 1
ATOM 682 C CA . PRO A 1 88 ? -10.769 -3.055 14.660 1.00 88.94 88 PRO A CA 1
ATOM 683 C C . PRO A 1 88 ? -9.550 -2.845 13.755 1.00 88.94 88 PRO A C 1
ATOM 685 O O . PRO A 1 88 ? -9.437 -3.480 12.719 1.00 88.94 88 PRO A O 1
ATOM 688 N N . LEU A 1 89 ? -8.609 -1.983 14.155 1.00 89.50 89 LEU A N 1
ATOM 689 C CA . LEU A 1 89 ? -7.374 -1.756 13.408 1.00 89.50 89 LEU A CA 1
ATOM 690 C C . LEU A 1 89 ? -6.241 -2.711 13.784 1.00 89.50 89 LEU A C 1
ATOM 692 O O . LEU A 1 89 ? -5.149 -2.568 13.236 1.00 89.50 89 LEU A O 1
ATOM 696 N N . THR A 1 90 ? -6.440 -3.631 14.734 1.00 89.94 90 THR A N 1
ATOM 697 C CA . THR A 1 90 ? -5.390 -4.590 15.099 1.00 89.94 90 THR A CA 1
ATOM 698 C C . THR A 1 90 ? -4.917 -5.341 13.862 1.00 89.94 90 THR A C 1
ATOM 700 O O . THR A 1 90 ? -5.734 -5.893 13.137 1.00 89.94 90 THR A O 1
ATOM 703 N N . ASN A 1 91 ? -3.599 -5.329 13.634 1.00 88.25 91 ASN A N 1
ATOM 704 C CA . ASN A 1 91 ? -2.945 -5.962 12.486 1.00 88.25 91 ASN A CA 1
ATOM 705 C C . ASN A 1 91 ? -3.408 -5.456 11.097 1.00 88.25 91 ASN A C 1
ATOM 707 O O . ASN A 1 91 ? -3.281 -6.150 10.095 1.00 88.25 91 ASN A O 1
ATOM 711 N N . THR A 1 92 ? -3.938 -4.231 11.033 1.00 89.56 92 THR A N 1
ATOM 712 C CA . THR A 1 92 ? -4.217 -3.518 9.772 1.00 89.56 92 THR A CA 1
ATOM 713 C C . THR A 1 92 ? -3.113 -2.505 9.466 1.00 89.56 92 THR A C 1
ATOM 715 O O . THR A 1 92 ? -2.369 -2.099 10.368 1.00 89.56 92 THR A O 1
ATOM 718 N N . PHE A 1 93 ? -3.080 -2.002 8.229 1.00 87.44 93 PHE A N 1
ATOM 719 C CA . PHE A 1 93 ? -2.177 -0.927 7.789 1.00 87.44 93 PHE A CA 1
ATOM 720 C C . PHE A 1 93 ? -2.261 0.322 8.684 1.00 87.44 93 PHE A C 1
ATOM 722 O O . PHE A 1 93 ? -1.308 1.082 8.835 1.00 87.44 93 PHE A O 1
ATOM 729 N N . LEU A 1 94 ? -3.407 0.525 9.342 1.00 87.75 94 LEU A N 1
ATOM 730 C CA . LEU A 1 94 ? -3.680 1.686 10.183 1.00 87.75 94 LEU A CA 1
ATOM 731 C C . LEU A 1 94 ? -3.526 1.422 11.684 1.00 87.75 94 LEU A C 1
ATOM 733 O O . LEU A 1 94 ? -3.872 2.299 12.478 1.00 87.75 94 LEU A O 1
ATOM 737 N N . PHE A 1 95 ? -3.003 0.265 12.106 1.00 83.56 95 PHE A N 1
ATOM 738 C CA . PHE A 1 95 ? -2.962 -0.128 13.522 1.00 83.56 95 PHE A CA 1
ATOM 739 C C . PHE A 1 95 ? -2.361 0.944 14.438 1.00 83.56 95 PHE A C 1
ATOM 741 O O . PHE A 1 95 ? -2.939 1.293 15.470 1.00 83.56 95 PHE A O 1
ATOM 748 N N . LYS A 1 96 ? -1.216 1.504 14.034 1.00 77.00 96 LYS A N 1
ATOM 749 C CA . LYS A 1 96 ? -0.514 2.566 14.771 1.00 77.00 96 LYS A CA 1
ATOM 750 C C . LYS A 1 96 ? -0.856 3.971 14.275 1.00 77.00 96 LYS A C 1
ATOM 752 O O . LYS A 1 96 ? -0.458 4.953 14.904 1.00 77.00 96 LYS A O 1
ATOM 757 N N . ALA A 1 97 ? -1.614 4.091 13.186 1.00 75.94 97 ALA A N 1
ATOM 758 C CA . ALA A 1 97 ? -1.987 5.382 12.636 1.00 75.94 97 ALA A CA 1
ATOM 759 C C . ALA A 1 97 ? -2.893 6.121 13.626 1.00 75.94 97 ALA A C 1
ATOM 761 O O . ALA A 1 97 ? -3.963 5.646 14.030 1.00 75.94 97 ALA A O 1
ATOM 762 N N . ARG A 1 98 ? -2.483 7.319 14.045 1.00 68.06 98 ARG A N 1
ATOM 763 C CA . ARG A 1 98 ? -3.331 8.187 14.862 1.00 68.06 98 ARG A CA 1
ATOM 764 C C . ARG A 1 98 ? -4.334 8.910 13.960 1.00 68.06 98 ARG A C 1
ATOM 766 O O . ARG A 1 98 ? -4.103 10.047 13.581 1.00 68.06 98 ARG A O 1
ATOM 773 N N . LEU A 1 99 ? -5.468 8.263 13.669 1.00 65.31 99 LEU A N 1
ATOM 774 C CA . LEU A 1 99 ? -6.611 8.867 12.967 1.00 65.31 99 LEU A CA 1
ATOM 775 C C . LEU A 1 99 ? -7.356 9.896 13.839 1.00 65.31 99 LEU A C 1
ATOM 777 O O . LEU A 1 99 ? -8.510 9.693 14.215 1.00 65.31 99 LEU A O 1
ATOM 781 N N . ARG A 1 100 ? -6.667 10.960 14.259 1.00 61.59 100 ARG A N 1
ATOM 782 C CA . ARG A 1 100 ? -7.211 12.116 14.991 1.00 61.59 100 ARG A CA 1
ATOM 783 C C . ARG A 1 100 ? -6.518 13.390 14.511 1.00 61.59 100 ARG A C 1
ATOM 785 O O . ARG A 1 100 ? -5.374 13.327 14.074 1.00 61.59 100 ARG A O 1
ATOM 792 N N . ALA A 1 101 ? -7.209 14.523 14.651 1.00 66.00 101 ALA A N 1
ATOM 793 C CA . ALA A 1 101 ? -6.738 15.862 14.297 1.00 66.00 101 ALA A CA 1
ATOM 794 C C . ALA A 1 101 ? -6.232 15.962 12.847 1.00 66.00 101 ALA A C 1
ATOM 796 O O . ALA A 1 101 ? -7.015 16.195 11.919 1.00 66.00 101 ALA A O 1
ATOM 797 N N . GLU A 1 102 ? -4.933 15.760 12.660 1.00 70.44 102 GLU A N 1
ATOM 798 C CA . GLU A 1 102 ? -4.235 16.013 11.413 1.00 70.44 102 GLU A CA 1
ATOM 799 C C . GLU A 1 102 ? -4.305 14.819 10.456 1.00 70.44 102 GLU A C 1
ATOM 801 O O . GLU A 1 102 ? -4.691 15.025 9.312 1.00 70.44 102 GLU A O 1
ATOM 806 N N . MET A 1 103 ? -4.037 13.578 10.876 1.00 86.38 103 MET A N 1
ATOM 807 C CA . MET A 1 103 ? -3.942 12.426 9.958 1.00 86.38 103 MET A CA 1
ATOM 808 C C . MET A 1 103 ? -5.228 11.606 9.861 1.00 86.38 103 MET A C 1
ATOM 810 O O . MET A 1 103 ? -5.343 10.531 10.433 1.00 86.38 103 MET A O 1
ATOM 814 N N . ARG A 1 104 ? -6.212 12.116 9.124 1.00 89.75 104 ARG A N 1
ATOM 815 C CA . ARG A 1 104 ? -7.494 11.441 8.858 1.00 89.75 104 ARG A CA 1
ATOM 816 C C . ARG A 1 104 ? -7.421 10.475 7.667 1.00 89.75 104 ARG A C 1
ATOM 818 O O . ARG A 1 104 ? -6.484 10.539 6.870 1.00 89.75 104 ARG A O 1
ATOM 825 N N . ALA A 1 105 ? -8.431 9.615 7.521 1.00 91.62 105 ALA A N 1
ATOM 826 C CA . ALA A 1 105 ? -8.507 8.633 6.438 1.00 91.62 105 ALA A CA 1
ATOM 827 C C . ALA A 1 105 ? -8.464 9.287 5.045 1.00 91.62 105 ALA A C 1
ATOM 829 O O . ALA A 1 105 ? -7.762 8.789 4.172 1.00 91.62 105 ALA A O 1
ATOM 830 N N . ASP A 1 106 ? -9.114 10.445 4.859 1.00 93.44 106 ASP A N 1
ATOM 831 C CA . ASP A 1 106 ? -9.067 11.207 3.602 1.00 93.44 106 ASP A CA 1
ATOM 832 C C . ASP A 1 106 ? -7.639 11.588 3.197 1.00 93.44 106 ASP A C 1
ATOM 834 O O . ASP A 1 106 ? -7.269 11.473 2.030 1.00 93.44 106 ASP A O 1
ATOM 838 N N . ARG A 1 107 ? -6.804 12.005 4.155 1.00 93.69 107 ARG A N 1
ATOM 839 C CA . ARG A 1 107 ? -5.408 12.364 3.870 1.00 93.69 107 ARG A CA 1
ATOM 840 C C . ARG A 1 107 ? -4.564 11.138 3.564 1.00 93.69 107 ARG A C 1
ATOM 842 O O . ARG A 1 107 ? -3.720 11.214 2.683 1.00 93.69 107 ARG A O 1
ATOM 849 N N . ILE A 1 108 ? -4.793 10.022 4.254 1.00 94.69 108 ILE A N 1
ATOM 850 C CA . ILE A 1 108 ? -4.049 8.777 4.012 1.00 94.69 108 ILE A CA 1
ATOM 851 C C . ILE A 1 108 ? -4.326 8.258 2.603 1.00 94.69 108 ILE A C 1
ATOM 853 O O . ILE A 1 108 ? -3.384 7.971 1.872 1.00 94.69 108 ILE A O 1
ATOM 857 N N . VAL A 1 109 ? -5.595 8.236 2.189 1.00 96.25 109 VAL A N 1
ATOM 858 C CA . VAL A 1 109 ? -5.992 7.878 0.820 1.00 96.25 109 VAL A CA 1
ATOM 859 C C . VAL A 1 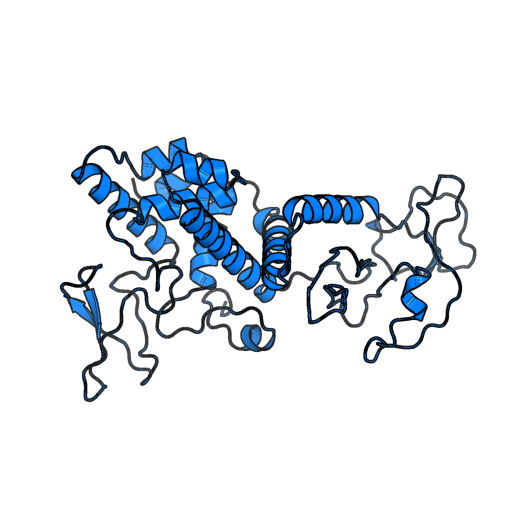109 ? -5.312 8.795 -0.205 1.00 96.25 109 VAL A C 1
ATOM 861 O O . VAL A 1 109 ? -4.786 8.314 -1.207 1.00 96.25 109 VAL A O 1
ATOM 864 N N . LYS A 1 110 ? -5.245 10.111 0.056 1.00 96.38 110 LYS A N 1
ATOM 865 C CA . LYS A 1 110 ? -4.507 11.050 -0.808 1.00 96.38 110 LYS A CA 1
ATOM 866 C C . LYS A 1 110 ? -3.012 10.740 -0.865 1.00 96.38 110 LYS A C 1
ATOM 868 O O . LYS A 1 110 ? -2.448 10.802 -1.949 1.00 96.38 110 LYS A O 1
ATOM 873 N N . ILE A 1 111 ? -2.374 10.385 0.253 1.00 96.31 111 ILE A N 1
ATOM 874 C CA . ILE A 1 111 ? -0.953 10.000 0.262 1.00 96.31 111 ILE A CA 1
ATOM 875 C C . ILE A 1 111 ? -0.731 8.736 -0.572 1.00 96.31 111 ILE A C 1
ATOM 877 O O . ILE A 1 111 ? 0.167 8.733 -1.406 1.00 96.31 111 ILE A O 1
ATOM 881 N N . MET A 1 112 ? -1.566 7.706 -0.399 1.00 97.06 112 MET A N 1
ATOM 882 C CA . MET A 1 112 ? -1.499 6.472 -1.194 1.00 97.06 112 MET A CA 1
ATOM 883 C C . MET A 1 112 ? -1.627 6.765 -2.694 1.00 97.06 112 MET A C 1
ATOM 885 O O . MET A 1 112 ? -0.808 6.310 -3.485 1.00 97.06 112 MET A O 1
ATOM 889 N N . CYS A 1 113 ? -2.611 7.584 -3.079 1.00 97.06 113 CYS A N 1
ATOM 890 C CA . CYS A 1 113 ? -2.810 8.013 -4.465 1.00 97.06 113 CYS A CA 1
ATOM 891 C C . CYS A 1 113 ? -1.602 8.806 -4.997 1.00 97.06 113 CYS A C 1
ATOM 893 O O . CYS A 1 113 ? -1.114 8.542 -6.091 1.00 97.06 113 CYS A O 1
ATOM 895 N N . MET A 1 114 ? -1.067 9.751 -4.218 1.00 96.88 114 MET A N 1
ATOM 896 C CA . MET A 1 114 ? 0.106 10.537 -4.614 1.00 96.88 114 MET A CA 1
ATOM 897 C C . MET A 1 114 ? 1.366 9.681 -4.757 1.00 96.88 114 MET A C 1
ATOM 899 O O . MET A 1 114 ? 2.123 9.894 -5.703 1.00 96.88 114 MET A O 1
ATOM 903 N N . TRP A 1 115 ? 1.578 8.713 -3.862 1.00 96.38 115 TRP A N 1
ATOM 904 C CA . TRP A 1 115 ? 2.667 7.746 -3.976 1.00 96.38 115 TRP A CA 1
ATOM 905 C C . TRP A 1 115 ? 2.503 6.900 -5.240 1.00 96.38 115 TRP A C 1
ATOM 907 O O . TRP A 1 115 ? 3.444 6.794 -6.025 1.00 96.38 115 TRP A O 1
ATOM 917 N N . LEU A 1 116 ? 1.304 6.368 -5.494 1.00 95.44 116 LEU A N 1
ATOM 918 C CA . LEU A 1 116 ? 1.024 5.568 -6.684 1.00 95.44 116 LEU A CA 1
ATOM 919 C C . LEU A 1 116 ? 1.333 6.348 -7.969 1.00 95.44 116 LEU A C 1
ATOM 921 O O . LEU A 1 116 ? 2.086 5.860 -8.808 1.00 95.44 116 LEU A O 1
ATOM 925 N N . LEU A 1 117 ? 0.846 7.589 -8.063 1.00 93.19 117 LEU A N 1
ATOM 926 C CA . LEU A 1 117 ? 1.046 8.504 -9.195 1.00 93.19 117 LEU A CA 1
ATOM 927 C C . LEU A 1 117 ? 2.461 9.117 -9.266 1.00 93.19 117 LEU A C 1
ATOM 929 O O . LEU A 1 117 ? 2.652 10.139 -9.929 1.00 93.19 117 LEU A O 1
ATOM 933 N N . HIS A 1 118 ? 3.444 8.553 -8.555 1.00 91.25 118 HIS A N 1
ATOM 934 C CA . HIS A 1 118 ? 4.842 9.001 -8.553 1.00 91.25 118 HIS A CA 1
ATOM 935 C C . HIS A 1 118 ? 5.033 10.490 -8.220 1.00 91.25 118 HIS A C 1
ATOM 937 O O . HIS A 1 118 ? 5.950 11.154 -8.714 1.00 91.25 118 HIS A O 1
ATOM 943 N N . ARG A 1 119 ? 4.173 11.064 -7.373 1.00 93.31 119 ARG A N 1
ATOM 944 C CA . ARG A 1 119 ? 4.338 12.460 -6.959 1.00 93.31 119 ARG A CA 1
ATOM 945 C C . ARG A 1 119 ? 5.532 12.578 -6.008 1.00 93.31 119 ARG A C 1
ATOM 947 O O . ARG A 1 119 ? 5.632 11.788 -5.068 1.00 93.31 119 ARG A O 1
ATOM 954 N N . PRO A 1 120 ? 6.408 13.588 -6.183 1.00 91.44 120 PRO A N 1
ATOM 955 C CA . PRO A 1 120 ? 7.522 13.801 -5.270 1.00 91.44 120 PRO A CA 1
ATOM 956 C C . PRO A 1 120 ? 7.050 13.912 -3.817 1.00 91.44 120 PRO A C 1
ATOM 958 O O . PRO A 1 120 ? 6.043 14.569 -3.529 1.00 91.44 120 PRO A O 1
ATOM 961 N N . LEU A 1 121 ? 7.806 13.327 -2.885 1.00 90.19 121 LEU A N 1
ATOM 962 C CA . LEU A 1 121 ? 7.496 13.377 -1.454 1.00 90.19 121 LEU A CA 1
ATOM 963 C C . LEU A 1 121 ? 7.255 14.818 -0.982 1.00 90.19 121 LEU A C 1
ATOM 965 O O . LEU A 1 121 ? 6.233 15.106 -0.365 1.00 90.19 121 LEU A O 1
ATOM 969 N N . MET A 1 122 ? 8.157 15.740 -1.331 1.00 92.44 122 MET A N 1
ATOM 970 C CA . MET A 1 122 ? 8.052 17.144 -0.920 1.00 92.44 122 MET A CA 1
ATOM 971 C C . MET A 1 122 ? 6.816 17.843 -1.491 1.00 92.44 122 MET A C 1
ATOM 973 O O . MET A 1 122 ? 6.240 18.705 -0.826 1.00 92.44 122 MET A O 1
ATOM 977 N N . LEU A 1 123 ? 6.359 17.442 -2.683 1.00 94.06 123 LEU A N 1
ATOM 978 C CA . LEU A 1 123 ? 5.099 17.931 -3.237 1.00 94.06 123 LEU A CA 1
ATOM 979 C C . LEU A 1 123 ? 3.917 17.440 -2.398 1.00 94.06 123 LEU A C 1
ATOM 981 O O . LEU A 1 123 ? 3.041 18.234 -2.078 1.00 94.06 123 LEU A O 1
ATOM 985 N N . THR A 1 124 ? 3.913 16.169 -1.993 1.00 94.38 124 THR A N 1
ATOM 986 C CA . THR A 1 124 ? 2.865 15.592 -1.132 1.00 94.38 124 THR A CA 1
ATOM 987 C C . THR A 1 124 ? 2.827 16.248 0.244 1.00 94.38 124 THR A C 1
ATOM 989 O O . THR A 1 124 ? 1.758 16.627 0.723 1.00 94.38 124 THR A O 1
ATOM 992 N N . VAL A 1 125 ? 3.998 16.444 0.854 1.00 94.25 125 VAL A N 1
ATOM 993 C CA . VAL A 1 125 ? 4.153 17.116 2.151 1.00 94.25 125 VAL A CA 1
ATOM 994 C C . VAL A 1 125 ? 3.589 18.534 2.092 1.00 94.25 125 VAL A C 1
ATOM 996 O O . VAL A 1 125 ? 2.779 18.900 2.94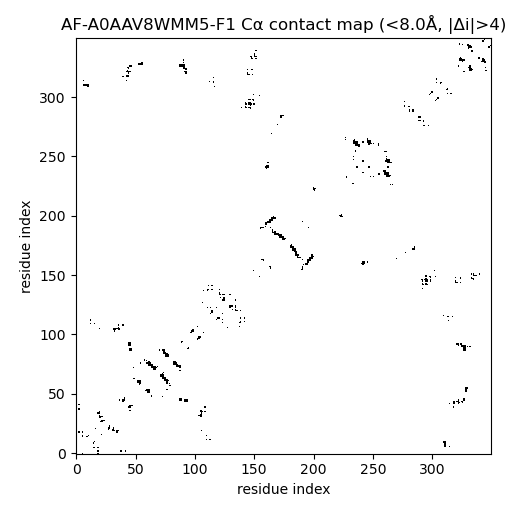3 1.00 94.25 125 VAL A O 1
ATOM 999 N N . LYS A 1 126 ? 3.946 19.304 1.056 1.00 95.44 126 LYS A N 1
ATOM 1000 C CA . LYS A 1 126 ? 3.431 20.663 0.848 1.00 95.44 126 LYS A CA 1
ATOM 1001 C C . LYS A 1 126 ? 1.932 20.668 0.553 1.00 95.44 126 LYS A C 1
ATOM 1003 O O . LYS A 1 126 ? 1.201 21.437 1.162 1.00 95.44 126 LYS A O 1
ATOM 1008 N N . TYR A 1 127 ? 1.480 19.814 -0.363 1.00 93.56 127 TYR A N 1
ATOM 1009 C CA . TYR A 1 127 ? 0.090 19.759 -0.817 1.00 93.56 127 TYR A CA 1
ATOM 1010 C C . TYR A 1 127 ? -0.876 19.432 0.320 1.00 93.56 127 TYR A C 1
ATOM 1012 O O . TYR A 1 127 ? -1.958 20.007 0.414 1.00 93.56 127 TYR A O 1
ATOM 1020 N N . LEU A 1 128 ? -0.478 18.512 1.195 1.00 91.94 128 LEU A N 1
ATOM 1021 C CA . LEU A 1 128 ? -1.305 18.115 2.319 1.00 91.94 128 LEU A CA 1
ATOM 1022 C C . LEU A 1 128 ? -1.045 18.954 3.565 1.00 91.94 128 LEU A C 1
ATOM 1024 O O . LEU A 1 128 ? -1.831 18.809 4.490 1.00 91.94 128 LEU A O 1
ATOM 1028 N N . SER A 1 129 ? -0.009 19.793 3.629 1.00 92.06 129 SER A N 1
ATOM 1029 C CA . SER A 1 129 ? 0.453 20.455 4.862 1.00 92.06 129 SER A CA 1
ATOM 1030 C C . SER A 1 129 ? 0.817 19.439 5.955 1.00 92.0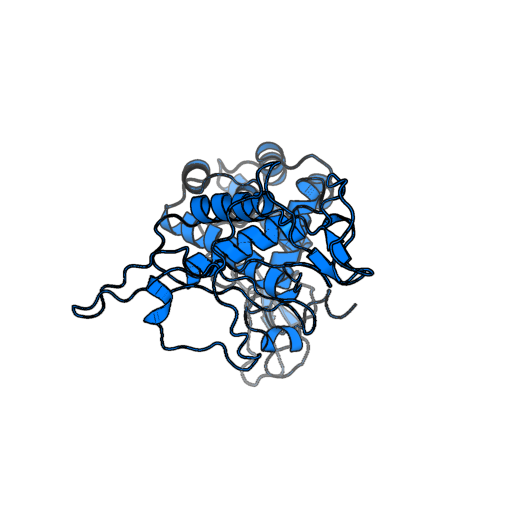6 129 SER A C 1
ATOM 1032 O O . SER A 1 129 ? 0.221 19.404 7.034 1.00 92.06 129 SER A O 1
ATOM 1034 N N . LEU A 1 130 ? 1.730 18.523 5.634 1.00 91.25 130 LEU A N 1
ATOM 1035 C CA . LEU A 1 130 ? 2.290 17.536 6.564 1.00 91.25 130 LEU A CA 1
ATOM 1036 C C . LEU A 1 130 ? 3.648 18.012 7.089 1.00 91.25 130 LEU A C 1
ATOM 1038 O O . LEU A 1 130 ? 4.310 18.827 6.451 1.00 91.25 130 LEU A O 1
ATOM 1042 N N . SER A 1 131 ? 4.106 17.449 8.209 1.00 91.44 131 SER A N 1
ATOM 1043 C CA . SER A 1 131 ? 5.538 17.489 8.514 1.00 91.44 131 SER A CA 1
ATOM 1044 C C . SER A 1 131 ? 6.300 16.585 7.538 1.00 91.44 131 SER A C 1
ATOM 1046 O O . SER A 1 131 ? 5.775 15.557 7.095 1.00 91.44 131 SER A O 1
ATOM 1048 N N . SER A 1 132 ? 7.548 16.941 7.219 1.00 90.62 132 SER A N 1
ATOM 1049 C CA . SER A 1 132 ? 8.410 16.118 6.360 1.00 90.62 132 SER A CA 1
ATOM 1050 C C . SER A 1 132 ? 8.552 14.699 6.906 1.00 90.62 132 SER A C 1
ATOM 1052 O O . SER A 1 132 ? 8.420 13.739 6.155 1.00 90.62 132 SER A O 1
ATOM 1054 N N . GLU A 1 133 ? 8.727 14.568 8.223 1.00 90.25 133 GLU A N 1
ATOM 1055 C CA . GLU A 1 133 ? 8.814 13.279 8.912 1.00 90.25 133 GLU A CA 1
ATOM 1056 C C . GLU A 1 133 ? 7.556 12.422 8.687 1.00 90.25 133 GLU A C 1
ATOM 1058 O O . GLU A 1 133 ? 7.652 11.259 8.301 1.00 90.25 133 GLU A O 1
ATOM 1063 N N . THR A 1 134 ? 6.362 13.009 8.829 1.00 90.44 134 THR A N 1
ATOM 1064 C CA . THR A 1 134 ? 5.102 12.293 8.571 1.00 90.44 134 THR A CA 1
ATOM 1065 C C . THR A 1 134 ? 5.020 11.821 7.122 1.00 90.44 134 THR A C 1
ATOM 1067 O O . THR A 1 134 ? 4.628 10.684 6.867 1.00 90.44 134 THR A O 1
ATOM 1070 N N . GLY A 1 135 ? 5.402 12.674 6.167 1.00 91.38 135 GLY A N 1
ATOM 1071 C CA . GLY A 1 135 ? 5.433 12.302 4.754 1.00 91.38 135 GLY A CA 1
ATOM 1072 C C . GLY A 1 135 ? 6.367 11.121 4.480 1.00 91.38 135 GLY A C 1
ATOM 1073 O O . GLY A 1 135 ? 5.962 10.179 3.798 1.00 91.38 135 GLY A O 1
ATOM 1074 N N . VAL A 1 136 ? 7.583 11.150 5.043 1.00 89.88 136 VAL A N 1
ATOM 1075 C CA . VAL A 1 136 ? 8.567 10.062 4.920 1.00 89.88 136 VAL A CA 1
ATOM 1076 C C . VAL A 1 136 ? 7.980 8.750 5.431 1.00 89.88 136 VAL A C 1
ATOM 1078 O O . VAL A 1 136 ? 8.009 7.768 4.690 1.00 89.88 136 VAL A O 1
ATOM 1081 N N . TYR A 1 137 ? 7.390 8.737 6.632 1.00 90.38 137 TYR A N 1
ATOM 1082 C CA . TYR A 1 137 ? 6.809 7.517 7.201 1.00 90.38 137 TYR A CA 1
ATOM 1083 C C . TYR A 1 137 ? 5.704 6.926 6.326 1.00 90.38 137 TYR A C 1
ATOM 1085 O O . TYR A 1 137 ? 5.679 5.720 6.116 1.00 90.38 137 TYR A O 1
ATOM 1093 N N . TRP A 1 138 ? 4.796 7.741 5.783 1.00 92.50 138 TRP A N 1
ATOM 1094 C CA . TRP A 1 138 ? 3.715 7.206 4.947 1.00 92.50 138 TRP A CA 1
ATOM 1095 C C . TRP A 1 138 ? 4.190 6.709 3.583 1.00 92.50 138 TRP A C 1
ATOM 1097 O O . TRP A 1 138 ? 3.685 5.695 3.106 1.00 92.50 138 TRP A O 1
ATOM 1107 N N . PHE A 1 139 ? 5.171 7.375 2.970 1.00 93.25 139 PHE A N 1
ATOM 1108 C CA . PHE A 1 139 ? 5.800 6.866 1.747 1.00 93.25 139 PHE A CA 1
ATOM 1109 C C . PHE A 1 139 ? 6.543 5.558 2.023 1.00 93.25 139 PHE A C 1
ATOM 1111 O O . PHE A 1 139 ? 6.447 4.622 1.237 1.00 93.25 139 PHE A O 1
ATOM 1118 N N . GLN A 1 140 ? 7.235 5.473 3.159 1.00 90.38 140 GLN A N 1
ATOM 1119 C CA . GLN A 1 140 ? 7.881 4.248 3.612 1.00 90.38 140 GLN A CA 1
ATOM 1120 C C . GLN A 1 140 ? 6.869 3.119 3.832 1.00 90.38 140 GLN A C 1
ATOM 1122 O O . GLN A 1 140 ? 7.078 2.033 3.310 1.00 90.38 140 GLN A O 1
ATOM 1127 N N . PHE A 1 141 ? 5.733 3.382 4.482 1.00 91.69 141 PHE A N 1
ATOM 1128 C CA . PHE A 1 141 ? 4.674 2.383 4.635 1.00 91.69 141 PHE A CA 1
ATOM 1129 C C . PHE A 1 141 ? 4.137 1.876 3.289 1.00 91.69 141 PHE A C 1
ATOM 1131 O O . PHE A 1 141 ? 3.877 0.684 3.151 1.00 91.69 141 PHE A O 1
ATOM 1138 N N . CYS A 1 142 ? 3.996 2.746 2.282 1.00 95.12 142 CYS A N 1
ATOM 1139 C CA . CYS A 1 142 ? 3.596 2.311 0.940 1.00 95.12 142 CYS A CA 1
ATOM 1140 C C . CYS A 1 142 ? 4.655 1.398 0.298 1.00 95.12 142 CYS A C 1
ATOM 1142 O O . CYS A 1 142 ? 4.308 0.388 -0.311 1.00 95.12 142 CYS A O 1
ATOM 1144 N N . ARG A 1 143 ? 5.946 1.707 0.489 1.00 92.12 143 ARG A N 1
ATOM 1145 C CA . ARG A 1 143 ? 7.051 0.843 0.046 1.00 92.12 143 ARG A CA 1
ATOM 1146 C C . ARG A 1 143 ? 7.093 -0.492 0.778 1.00 92.12 143 ARG A C 1
ATOM 1148 O O . ARG A 1 143 ? 7.357 -1.504 0.144 1.00 92.12 143 ARG A O 1
ATOM 1155 N N . ASP A 1 144 ? 6.825 -0.511 2.079 1.00 90.50 144 ASP A N 1
ATOM 1156 C CA . ASP A 1 144 ? 6.800 -1.747 2.867 1.00 90.50 144 ASP A CA 1
ATOM 1157 C C . ASP A 1 144 ? 5.697 -2.697 2.369 1.00 90.50 144 ASP A C 1
ATOM 1159 O O . ASP A 1 144 ? 5.926 -3.903 2.245 1.00 90.50 144 ASP A O 1
ATOM 1163 N N . VAL A 1 145 ? 4.528 -2.153 2.001 1.00 93.00 145 VAL A N 1
ATOM 1164 C CA . VAL A 1 145 ? 3.460 -2.917 1.334 1.00 93.00 145 VAL A CA 1
ATOM 1165 C C . VAL A 1 145 ? 3.946 -3.450 -0.012 1.00 93.00 145 VAL A C 1
ATOM 1167 O O . VAL A 1 145 ? 3.863 -4.652 -0.245 1.00 93.00 145 VAL A O 1
ATOM 1170 N N . ALA A 1 146 ? 4.514 -2.589 -0.862 1.00 91.56 146 ALA A N 1
ATOM 1171 C CA . ALA A 1 146 ? 5.057 -2.987 -2.161 1.00 91.56 146 ALA A CA 1
ATOM 1172 C C . ALA A 1 146 ? 6.084 -4.128 -2.036 1.00 91.56 146 ALA A C 1
ATOM 1174 O O . ALA A 1 146 ? 6.001 -5.119 -2.756 1.00 91.56 146 ALA A O 1
ATOM 1175 N N . CYS A 1 147 ? 6.998 -4.035 -1.066 1.00 86.06 147 CYS A N 1
ATOM 1176 C CA . CYS A 1 147 ? 7.965 -5.090 -0.767 1.00 86.06 147 CYS A CA 1
ATOM 1177 C C . CYS A 1 147 ? 7.284 -6.390 -0.359 1.00 86.06 147 CYS A C 1
ATOM 1179 O O . CYS A 1 147 ? 7.639 -7.446 -0.868 1.00 86.06 147 CYS A O 1
ATOM 1181 N N . SER A 1 148 ? 6.324 -6.317 0.563 1.00 87.56 148 SER A N 1
ATOM 1182 C CA . SER A 1 148 ? 5.630 -7.501 1.074 1.00 87.56 148 SER A CA 1
ATOM 1183 C C . SER A 1 148 ? 4.912 -8.250 -0.048 1.00 87.56 148 SER A C 1
ATOM 1185 O O . SER A 1 148 ? 4.981 -9.473 -0.104 1.00 87.56 148 SER A O 1
ATOM 1187 N N . ILE A 1 149 ? 4.286 -7.520 -0.975 1.00 89.12 149 ILE A N 1
ATOM 1188 C CA . ILE A 1 149 ? 3.582 -8.117 -2.114 1.00 89.12 149 ILE A CA 1
ATOM 1189 C C . ILE A 1 149 ? 4.558 -8.691 -3.133 1.00 89.12 149 ILE A C 1
ATOM 1191 O O . ILE A 1 149 ? 4.366 -9.820 -3.557 1.00 89.12 149 ILE A O 1
ATOM 1195 N N . VAL A 1 150 ? 5.620 -7.967 -3.499 1.00 81.88 150 VAL A N 1
ATOM 1196 C CA . VAL A 1 150 ? 6.632 -8.477 -4.443 1.00 81.88 150 VAL A CA 1
ATOM 1197 C C . VAL A 1 150 ? 7.283 -9.754 -3.929 1.00 81.88 150 VAL A C 1
ATOM 1199 O O . VAL A 1 150 ? 7.462 -10.699 -4.692 1.00 81.88 150 VAL A O 1
ATOM 1202 N N . TRP A 1 151 ? 7.629 -9.791 -2.640 1.00 77.25 151 TRP A N 1
ATOM 1203 C CA . TRP A 1 151 ? 8.197 -10.988 -2.029 1.00 77.25 151 TRP A CA 1
ATOM 1204 C C . TRP A 1 151 ? 7.209 -12.148 -2.015 1.00 77.25 151 TRP A C 1
ATOM 1206 O O . TRP A 1 151 ? 7.609 -13.281 -2.255 1.00 77.25 151 TRP A O 1
ATOM 1216 N N . HIS A 1 152 ? 5.932 -11.864 -1.764 1.00 79.25 152 HIS A N 1
ATOM 1217 C CA . HIS A 1 152 ? 4.887 -12.875 -1.735 1.00 79.25 152 HIS A CA 1
ATOM 1218 C C . HIS A 1 152 ? 4.540 -13.420 -3.127 1.00 79.25 152 HIS A C 1
ATOM 1220 O O . HIS A 1 152 ? 4.409 -14.624 -3.303 1.00 79.25 152 HIS A O 1
ATOM 1226 N N . GLU A 1 153 ? 4.341 -12.547 -4.113 1.00 73.69 153 GLU A N 1
ATOM 1227 C CA . GLU A 1 153 ? 3.953 -12.939 -5.474 1.00 73.69 153 GLU A CA 1
ATOM 1228 C C . GLU A 1 153 ? 5.113 -13.487 -6.293 1.00 73.69 153 GLU A C 1
ATOM 1230 O O . GLU A 1 153 ? 4.877 -13.915 -7.415 1.00 73.69 153 GLU A O 1
ATOM 1235 N N . TYR A 1 154 ? 6.324 -13.480 -5.717 1.00 64.00 154 TYR A N 1
ATOM 1236 C CA . TYR A 1 154 ? 7.555 -14.054 -6.247 1.00 64.00 154 TYR A CA 1
ATOM 1237 C C . TYR A 1 154 ? 7.553 -14.099 -7.777 1.00 64.00 154 TYR A C 1
ATOM 1239 O O . TYR A 1 154 ? 7.386 -15.145 -8.399 1.00 64.00 154 TYR A O 1
ATOM 1247 N N . ILE A 1 155 ? 7.699 -12.926 -8.390 1.00 55.91 155 ILE A N 1
ATOM 1248 C CA . ILE A 1 155 ? 7.951 -12.847 -9.825 1.00 55.91 155 ILE A CA 1
ATOM 1249 C C . ILE A 1 155 ? 9.472 -12.917 -9.964 1.00 55.91 155 ILE A C 1
ATOM 1251 O O . ILE A 1 155 ? 10.135 -11.926 -9.620 1.00 55.91 155 ILE A O 1
ATOM 1255 N N . PRO A 1 156 ? 10.049 -14.065 -10.372 1.00 50.88 156 PRO A N 1
ATOM 1256 C CA . PRO A 1 156 ? 11.487 -14.167 -10.554 1.00 50.88 156 PRO A CA 1
ATOM 1257 C C . PRO A 1 156 ? 11.952 -13.068 -11.514 1.00 50.88 156 PRO A C 1
ATOM 1259 O O . PRO A 1 156 ? 11.287 -12.730 -12.496 1.00 50.88 156 PRO A O 1
ATOM 1262 N N . ILE A 1 157 ? 13.082 -12.446 -11.182 1.00 49.25 157 ILE A N 1
ATOM 1263 C CA . ILE A 1 157 ? 13.742 -11.531 -12.109 1.00 49.25 157 ILE A CA 1
ATOM 1264 C C . ILE A 1 157 ? 14.385 -12.430 -13.161 1.00 49.25 157 ILE A C 1
ATOM 1266 O O . ILE A 1 157 ? 15.397 -13.059 -12.873 1.00 49.25 157 ILE A O 1
ATOM 1270 N N . GLY A 1 158 ? 13.762 -12.501 -14.336 1.00 46.22 158 GLY A N 1
ATOM 1271 C CA . GLY A 1 158 ? 14.121 -13.429 -15.409 1.00 46.22 158 GLY A CA 1
ATOM 1272 C C . GLY A 1 158 ? 13.260 -14.698 -15.413 1.00 46.22 158 GLY A C 1
ATOM 1273 O O . GLY A 1 158 ? 12.718 -15.104 -14.386 1.00 46.22 158 GLY A O 1
ATOM 1274 N N . GLY A 1 159 ? 13.098 -15.301 -16.586 1.00 41.31 159 GLY A N 1
ATOM 1275 C CA . GLY A 1 159 ? 12.462 -16.597 -16.796 1.00 41.31 159 GLY A CA 1
ATOM 1276 C C . GLY A 1 159 ? 13.469 -17.735 -16.957 1.00 41.31 159 GLY A C 1
ATOM 1277 O O . GLY A 1 159 ? 14.685 -17.530 -16.986 1.00 41.31 159 GLY A O 1
ATOM 1278 N N . ALA A 1 160 ? 12.947 -18.955 -17.118 1.00 38.09 160 ALA A N 1
ATOM 1279 C CA . ALA A 1 160 ? 13.755 -20.071 -17.586 1.00 38.09 160 ALA A CA 1
ATOM 1280 C C . ALA A 1 160 ? 14.435 -19.639 -18.887 1.00 38.09 160 ALA A C 1
ATOM 1282 O O . ALA A 1 160 ? 13.742 -19.213 -19.813 1.00 38.09 160 ALA A O 1
ATOM 1283 N N . ALA A 1 161 ? 15.763 -19.770 -18.939 1.00 39.97 161 ALA A N 1
ATOM 1284 C CA . ALA A 1 161 ? 16.571 -19.374 -20.087 1.00 39.97 161 ALA A CA 1
ATOM 1285 C C . ALA A 1 161 ? 16.910 -17.865 -20.173 1.00 39.97 161 ALA A C 1
ATOM 1287 O O . ALA A 1 161 ? 17.341 -17.434 -21.235 1.00 39.97 161 ALA A O 1
ATOM 1288 N N . ASP A 1 162 ? 16.785 -17.075 -19.096 1.00 40.81 162 ASP A N 1
ATOM 1289 C CA . ASP A 1 162 ? 17.308 -15.697 -19.031 1.00 40.81 162 ASP A CA 1
ATOM 1290 C C . ASP A 1 162 ? 18.695 -15.639 -18.359 1.00 40.81 162 ASP A C 1
ATOM 1292 O O . ASP A 1 162 ? 18.963 -16.316 -17.363 1.00 40.81 162 ASP A O 1
ATOM 1296 N N . VAL A 1 163 ? 19.602 -14.798 -18.879 1.00 41.94 163 VAL A N 1
ATOM 1297 C CA . VAL A 1 163 ? 20.827 -14.413 -18.152 1.00 41.94 163 VAL A CA 1
ATOM 1298 C C . VAL A 1 163 ? 20.512 -13.187 -17.314 1.00 41.94 163 VAL A C 1
ATOM 1300 O O . VAL A 1 163 ? 20.257 -12.108 -17.850 1.00 41.94 163 VAL A O 1
ATOM 1303 N N . VAL A 1 164 ? 20.571 -13.341 -15.996 1.00 43.25 164 VAL A N 1
ATOM 1304 C CA . VAL A 1 164 ? 20.423 -12.225 -15.066 1.00 43.25 164 VAL A CA 1
ATOM 1305 C C . VAL A 1 164 ? 21.815 -11.776 -14.653 1.00 43.25 164 VAL A C 1
ATOM 1307 O O . VAL A 1 164 ? 22.537 -12.479 -13.943 1.00 43.25 164 VAL A O 1
ATOM 1310 N N . GLU A 1 165 ? 22.204 -10.588 -15.099 1.00 41.94 165 GLU A N 1
ATOM 1311 C CA . GLU A 1 165 ? 23.369 -9.913 -14.544 1.00 41.94 165 GLU A CA 1
ATOM 1312 C C . GLU A 1 165 ? 22.989 -9.345 -13.174 1.00 41.94 165 GLU A C 1
ATOM 1314 O O . GLU A 1 165 ? 22.179 -8.419 -13.056 1.00 41.94 165 GLU A O 1
ATOM 1319 N N . VAL A 1 166 ? 23.548 -9.939 -12.122 1.00 46.00 166 VAL A N 1
ATOM 1320 C CA . VAL A 1 166 ? 23.437 -9.402 -10.768 1.00 46.00 166 VAL A CA 1
ATOM 1321 C C . VAL A 1 166 ? 24.656 -8.525 -10.558 1.00 46.00 166 VAL A C 1
ATOM 1323 O O . VAL A 1 166 ? 25.770 -9.016 -10.396 1.00 46.00 166 VAL A O 1
ATOM 1326 N N . GLU A 1 167 ? 24.445 -7.214 -10.578 1.00 42.91 167 GLU A N 1
ATOM 1327 C CA . GLU A 1 167 ? 25.500 -6.243 -10.322 1.00 42.91 167 GLU A CA 1
ATOM 1328 C C . GLU A 1 167 ? 25.548 -5.942 -8.816 1.00 42.91 167 GLU A C 1
ATOM 1330 O O . GLU A 1 167 ? 24.626 -5.389 -8.216 1.00 42.91 167 GLU A O 1
ATOM 1335 N N . THR A 1 168 ? 26.628 -6.376 -8.173 1.00 41.03 168 THR A N 1
ATOM 1336 C CA . THR A 1 168 ? 26.662 -6.633 -6.720 1.00 41.03 168 THR A CA 1
ATOM 1337 C C . THR A 1 168 ? 27.187 -5.453 -5.909 1.00 41.03 168 THR A C 1
ATOM 1339 O O . THR A 1 168 ? 27.148 -5.450 -4.681 1.00 41.03 168 THR A O 1
ATOM 1342 N N . HIS A 1 169 ? 27.656 -4.404 -6.584 1.00 44.03 169 HIS A N 1
ATOM 1343 C CA . HIS A 1 169 ? 28.551 -3.407 -5.998 1.00 44.03 169 HIS A CA 1
ATOM 1344 C C . HIS A 1 169 ? 28.142 -1.951 -6.232 1.00 44.03 169 HIS A C 1
ATOM 1346 O O . HIS A 1 169 ? 28.962 -1.034 -6.248 1.00 44.03 169 HIS A O 1
ATOM 1352 N N . LEU A 1 170 ? 26.842 -1.706 -6.350 1.00 44.34 170 LEU A N 1
ATOM 1353 C CA . LEU A 1 170 ? 26.352 -0.425 -6.854 1.00 44.34 170 LEU A CA 1
ATOM 1354 C C . LEU A 1 170 ? 25.935 0.615 -5.834 1.00 44.34 170 LEU A C 1
ATOM 1356 O O . LEU A 1 170 ? 25.656 1.758 -6.203 1.00 44.34 170 LEU A O 1
ATOM 1360 N N . LEU A 1 171 ? 25.915 0.248 -4.560 1.00 41.16 171 LEU A N 1
ATOM 1361 C CA . LEU A 1 171 ? 25.652 1.187 -3.486 1.00 41.16 171 LEU A CA 1
ATOM 1362 C C . LEU A 1 171 ? 26.890 1.261 -2.616 1.00 41.16 171 LEU A C 1
ATOM 1364 O O . LEU A 1 171 ? 27.175 0.384 -1.807 1.00 41.16 171 LEU A O 1
ATOM 1368 N N . LYS A 1 172 ? 27.633 2.348 -2.801 1.00 43.03 172 LYS A N 1
ATOM 1369 C CA . LYS A 1 172 ? 28.745 2.720 -1.934 1.00 43.03 172 LYS A CA 1
ATOM 1370 C C . LYS A 1 172 ? 28.188 3.155 -0.584 1.00 43.03 172 LYS A C 1
ATOM 1372 O O . LYS A 1 172 ? 27.926 4.333 -0.351 1.00 43.03 172 LYS A O 1
ATOM 1377 N N . TYR A 1 173 ? 27.993 2.191 0.306 1.00 43.06 173 TYR A N 1
ATOM 1378 C CA . TYR A 1 173 ? 27.658 2.461 1.693 1.00 43.06 173 TYR A CA 1
ATOM 1379 C C . TYR A 1 173 ? 28.928 2.772 2.490 1.00 43.06 173 TYR A C 1
ATOM 1381 O O . TYR A 1 173 ? 29.849 1.963 2.541 1.00 43.06 173 TYR A O 1
ATOM 1389 N N . LYS A 1 174 ? 28.977 3.953 3.115 1.00 41.28 174 LYS A N 1
ATOM 1390 C CA . LYS A 1 174 ? 30.071 4.370 3.999 1.00 41.28 174 LYS A CA 1
ATOM 1391 C C . LYS A 1 174 ? 29.607 4.255 5.448 1.00 41.28 174 LYS A C 1
ATOM 1393 O O . LYS A 1 174 ? 28.934 5.158 5.947 1.00 41.28 174 LYS A O 1
ATOM 1398 N N . ARG A 1 175 ? 29.963 3.169 6.139 1.00 39.97 175 ARG A N 1
ATOM 1399 C CA . ARG A 1 175 ? 29.757 3.058 7.591 1.00 39.97 175 ARG A CA 1
ATOM 1400 C C . ARG A 1 175 ? 30.985 3.604 8.315 1.00 39.97 175 ARG A C 1
ATOM 1402 O O . ARG A 1 175 ? 32.102 3.194 8.028 1.00 39.97 175 ARG A O 1
ATOM 1409 N N . LYS A 1 176 ? 30.794 4.523 9.265 1.00 36.47 176 LYS A N 1
ATOM 1410 C CA . LYS A 1 176 ? 31.809 4.806 10.291 1.00 36.47 176 LYS A CA 1
ATOM 1411 C C . LYS A 1 176 ? 31.609 3.795 11.418 1.00 36.47 176 LYS A C 1
ATOM 1413 O O . LYS A 1 176 ? 30.871 4.077 12.358 1.00 36.47 176 LYS A O 1
ATOM 1418 N N . LEU A 1 177 ? 32.199 2.609 11.301 1.00 36.44 177 LEU A N 1
ATOM 1419 C CA . LEU A 1 177 ? 32.485 1.793 12.481 1.00 36.44 177 LEU A CA 1
ATOM 1420 C C . LEU A 1 177 ? 33.912 2.132 12.899 1.00 36.44 177 LEU A C 1
ATOM 1422 O O . LEU A 1 177 ? 34.789 2.069 12.050 1.00 36.44 177 LEU A O 1
ATOM 1426 N N . ASN A 1 178 ? 34.107 2.554 14.152 1.00 35.00 178 ASN A N 1
ATOM 1427 C CA . ASN A 1 178 ? 35.396 2.739 14.838 1.00 35.00 178 ASN A CA 1
ATOM 1428 C C . ASN A 1 178 ? 36.635 2.612 13.924 1.00 35.00 178 ASN A C 1
ATOM 1430 O O . ASN A 1 178 ? 37.178 1.527 13.754 1.00 35.00 178 ASN A O 1
ATOM 1434 N N . GLU A 1 179 ? 37.015 3.731 13.300 1.00 38.12 179 GLU A N 1
ATOM 1435 C CA . GLU A 1 179 ? 38.243 3.933 12.505 1.00 38.12 179 GLU A CA 1
ATOM 1436 C C . GLU A 1 179 ? 38.497 3.026 11.280 1.00 38.12 179 GLU A C 1
ATOM 1438 O O . GLU A 1 179 ? 39.496 3.224 10.590 1.00 38.12 179 GLU A O 1
ATOM 1443 N N . ALA A 1 180 ? 37.563 2.154 10.887 1.00 33.34 180 ALA A N 1
ATOM 1444 C CA . ALA A 1 180 ? 37.632 1.397 9.634 1.00 33.34 180 ALA A CA 1
ATOM 1445 C C . ALA A 1 180 ? 36.424 1.697 8.729 1.00 33.34 180 ALA A C 1
ATOM 1447 O O . ALA A 1 180 ? 35.262 1.585 9.124 1.00 33.34 180 ALA A O 1
ATOM 1448 N N . VAL A 1 181 ? 36.697 2.109 7.487 1.00 35.22 181 VAL A N 1
ATOM 1449 C CA . VAL A 1 181 ? 35.669 2.252 6.447 1.00 35.22 181 VAL A CA 1
ATOM 1450 C C . VAL A 1 181 ? 35.402 0.868 5.875 1.00 35.22 181 VAL A C 1
ATOM 1452 O O . VAL A 1 181 ? 36.231 0.351 5.131 1.00 35.22 181 VAL A O 1
ATOM 1455 N N . ASP A 1 182 ? 34.257 0.290 6.223 1.00 34.12 182 ASP A N 1
ATOM 1456 C CA . ASP A 1 182 ? 33.827 -1.008 5.704 1.00 34.12 182 ASP A CA 1
ATOM 1457 C C . ASP A 1 182 ? 32.795 -0.810 4.585 1.00 34.12 182 ASP A C 1
ATOM 1459 O O . ASP A 1 182 ? 31.827 -0.052 4.740 1.00 34.12 182 ASP A O 1
ATOM 1463 N N . TRP A 1 183 ? 33.028 -1.455 3.440 1.00 33.50 183 TRP A N 1
ATOM 1464 C CA . TRP A 1 183 ? 32.166 -1.385 2.259 1.00 33.50 183 TRP A CA 1
ATOM 1465 C C . TRP A 1 183 ? 31.237 -2.597 2.241 1.00 33.50 183 TRP A C 1
ATOM 1467 O O . TRP A 1 183 ? 31.697 -3.736 2.254 1.00 33.50 183 TRP A O 1
ATOM 1477 N N . HIS A 1 184 ? 29.926 -2.362 2.182 1.00 36.81 184 HIS A N 1
ATOM 1478 C CA . HIS A 1 184 ? 28.944 -3.436 2.047 1.00 36.81 184 HIS A CA 1
ATOM 1479 C C . HIS A 1 184 ? 28.313 -3.427 0.655 1.00 36.81 184 HIS A C 1
ATOM 1481 O O . HIS A 1 184 ? 27.861 -2.393 0.167 1.00 36.81 184 HIS A O 1
ATOM 1487 N N . TYR A 1 185 ? 28.282 -4.612 0.057 1.00 36.84 185 TYR A N 1
ATOM 1488 C CA . TYR A 1 185 ? 27.744 -4.916 -1.262 1.00 36.84 185 TYR A CA 1
ATOM 1489 C C . TYR A 1 185 ? 26.379 -5.602 -1.114 1.00 36.84 185 TYR A C 1
ATOM 1491 O O . TYR A 1 185 ? 26.208 -6.434 -0.219 1.00 36.84 185 TYR A O 1
ATOM 1499 N N . PHE A 1 186 ? 25.399 -5.229 -1.944 1.00 37.03 186 PHE A N 1
ATOM 1500 C CA . PHE A 1 186 ? 24.043 -5.788 -1.894 1.00 37.03 186 PHE A CA 1
ATOM 1501 C C . PHE A 1 186 ? 23.825 -6.740 -3.062 1.00 37.03 186 PHE A C 1
ATOM 1503 O O . PHE A 1 186 ? 24.148 -6.4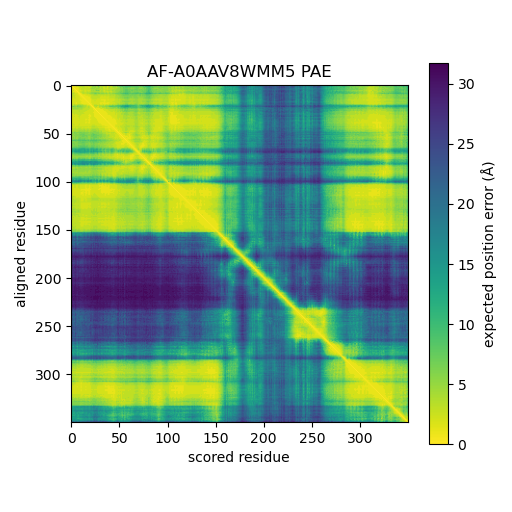25 -4.203 1.00 37.03 186 PHE A O 1
ATOM 1510 N N . TRP A 1 187 ? 23.227 -7.885 -2.752 1.00 34.38 187 TRP A N 1
ATOM 1511 C CA . TRP A 1 187 ? 22.964 -8.969 -3.686 1.00 34.38 187 TRP A CA 1
ATOM 1512 C C . TRP A 1 187 ? 21.451 -9.182 -3.707 1.00 34.38 187 TRP A C 1
ATOM 1514 O O . TRP A 1 187 ? 20.838 -9.327 -2.647 1.00 34.38 187 TRP A O 1
ATOM 1524 N N . VAL A 1 188 ? 20.841 -9.181 -4.889 1.00 33.81 188 VAL A N 1
ATOM 1525 C CA . VAL A 1 188 ? 19.482 -9.697 -5.083 1.00 33.81 188 VAL A CA 1
ATOM 1526 C C . VAL A 1 188 ? 19.636 -10.937 -5.937 1.00 33.81 188 VAL A C 1
ATOM 1528 O O . VAL A 1 188 ? 20.004 -10.826 -7.103 1.00 33.81 188 VAL A O 1
ATOM 1531 N N . GLN A 1 189 ? 19.417 -12.113 -5.349 1.00 33.25 189 GLN A N 1
ATOM 1532 C CA . GLN A 1 189 ? 19.488 -13.350 -6.106 1.00 33.25 189 GLN A CA 1
ATOM 1533 C C . GLN A 1 189 ? 18.646 -14.472 -5.501 1.00 33.25 189 GLN A C 1
ATOM 1535 O O . GLN A 1 189 ? 18.957 -14.990 -4.433 1.00 33.25 189 GLN A O 1
ATOM 1540 N N . TYR A 1 190 ? 17.625 -14.883 -6.245 1.00 32.16 190 TYR A N 1
ATOM 1541 C CA . TYR A 1 190 ? 17.263 -16.289 -6.375 1.00 32.16 190 TYR A CA 1
ATOM 1542 C C . TYR A 1 190 ? 16.787 -16.461 -7.814 1.00 32.16 190 TYR A C 1
ATOM 1544 O O . TYR A 1 190 ? 15.729 -15.955 -8.181 1.00 32.16 190 TYR A O 1
ATOM 1552 N N . VAL A 1 191 ? 17.644 -17.059 -8.631 1.00 40.59 191 VAL A N 1
ATOM 1553 C CA . VAL A 1 191 ? 17.343 -17.488 -9.994 1.00 40.59 191 VAL A CA 1
ATOM 1554 C C . VAL A 1 191 ? 17.448 -19.007 -9.910 1.00 40.59 191 VAL A C 1
ATOM 1556 O O . VAL A 1 191 ? 18.366 -19.506 -9.267 1.00 40.59 191 VAL A O 1
ATOM 1559 N N . ASP A 1 192 ? 16.437 -19.714 -10.382 1.00 36.38 192 ASP A N 1
ATOM 1560 C CA . ASP A 1 192 ? 16.194 -21.140 -10.136 1.00 36.38 192 ASP A CA 1
ATOM 1561 C C . ASP A 1 192 ? 17.344 -22.111 -10.517 1.00 36.38 192 ASP A C 1
ATOM 1563 O O . ASP A 1 192 ? 18.427 -21.723 -10.948 1.00 36.38 192 ASP A O 1
ATOM 1567 N N . ASN A 1 193 ? 17.078 -23.422 -10.418 1.00 36.16 193 ASN A N 1
ATOM 1568 C CA . ASN A 1 193 ? 18.004 -24.510 -10.779 1.00 36.16 193 ASN A CA 1
ATOM 1569 C C . ASN A 1 193 ? 18.526 -24.476 -12.239 1.00 36.16 193 ASN A C 1
ATOM 1571 O O . ASN A 1 193 ? 19.336 -25.329 -12.607 1.00 36.16 193 ASN A O 1
ATOM 1575 N N . SER A 1 194 ? 18.054 -23.555 -13.081 1.00 31.36 194 SER A N 1
ATOM 1576 C CA . SER A 1 194 ? 18.344 -23.475 -14.519 1.00 31.36 194 SER A CA 1
ATOM 1577 C C . SER A 1 194 ? 18.959 -22.146 -14.967 1.00 31.36 194 SER A C 1
ATOM 1579 O O . SER A 1 194 ? 19.296 -22.004 -16.145 1.00 31.36 194 SER A O 1
ATOM 1581 N N . SER A 1 195 ? 19.152 -21.194 -14.055 1.00 35.09 195 SER A N 1
ATOM 1582 C CA . SER A 1 195 ? 19.535 -19.826 -14.401 1.00 35.09 195 SER A CA 1
ATOM 1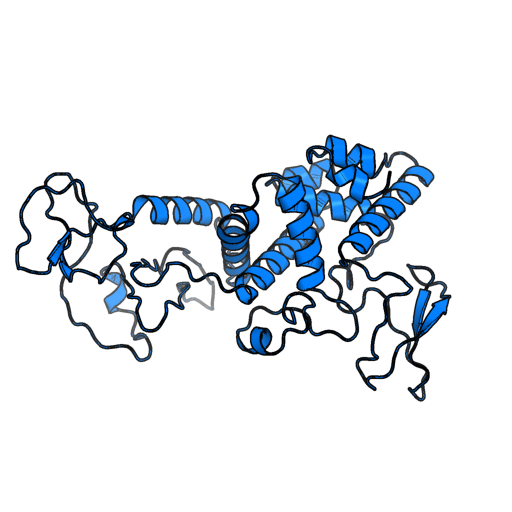583 C C . SER A 1 195 ? 20.919 -19.460 -13.861 1.00 35.09 195 SER A C 1
ATOM 1585 O O . SER A 1 195 ? 21.291 -19.830 -12.751 1.00 35.09 195 SER A O 1
ATOM 1587 N N . TYR A 1 196 ? 21.714 -18.738 -14.658 1.00 34.22 196 TYR A N 1
ATOM 1588 C CA . TYR A 1 196 ? 23.126 -18.468 -14.358 1.00 34.22 196 TYR A CA 1
ATOM 1589 C C . TYR A 1 196 ? 23.385 -16.992 -14.054 1.00 34.22 196 TYR A C 1
ATOM 1591 O O . TYR A 1 196 ? 22.795 -16.096 -14.655 1.00 34.22 196 TYR A O 1
ATOM 1599 N N . ILE A 1 197 ? 24.333 -16.770 -13.145 1.00 32.75 197 ILE A N 1
ATOM 1600 C CA . ILE A 1 197 ? 24.860 -15.464 -12.749 1.00 32.75 197 ILE A CA 1
ATOM 1601 C C . ILE A 1 197 ? 25.994 -15.089 -13.697 1.00 32.75 197 ILE A C 1
ATOM 1603 O O . ILE A 1 197 ? 26.942 -15.861 -13.843 1.00 32.75 197 ILE A O 1
ATOM 1607 N N . CYS A 1 198 ? 25.948 -13.893 -14.274 1.00 30.97 198 CYS A N 1
ATOM 1608 C CA . CYS A 1 198 ? 27.136 -13.269 -14.848 1.00 30.97 198 CYS A CA 1
ATOM 1609 C C . CYS A 1 198 ? 27.586 -12.151 -13.900 1.00 30.97 198 CYS A C 1
ATOM 1611 O O . CYS A 1 198 ? 26.799 -11.257 -13.597 1.00 30.97 198 CYS A O 1
ATOM 1613 N N . THR A 1 199 ? 28.817 -12.227 -13.390 1.00 31.86 199 THR A N 1
ATOM 1614 C CA . THR A 1 199 ? 29.436 -11.160 -12.588 1.00 31.86 199 THR A CA 1
ATOM 1615 C C . THR A 1 199 ? 30.597 -10.560 -13.367 1.00 31.86 199 THR A C 1
ATOM 1617 O O . THR A 1 199 ? 31.494 -11.300 -13.773 1.00 31.86 199 THR A O 1
ATOM 1620 N N . ASP A 1 200 ? 30.615 -9.240 -13.523 1.00 31.56 200 ASP A N 1
ATOM 1621 C CA . ASP A 1 200 ? 31.750 -8.516 -14.097 1.00 31.56 200 ASP A CA 1
ATOM 1622 C C . ASP A 1 200 ? 32.951 -8.584 -13.127 1.00 31.56 200 ASP A C 1
ATOM 1624 O O . ASP A 1 200 ? 32.887 -8.126 -11.980 1.00 31.56 200 ASP A O 1
ATOM 1628 N N . TYR A 1 201 ? 34.051 -9.212 -13.555 1.00 32.78 201 TYR A N 1
ATOM 1629 C CA . TYR A 1 201 ? 35.258 -9.387 -12.739 1.00 32.78 201 TYR A CA 1
ATOM 1630 C C . TYR A 1 201 ? 36.093 -8.098 -12.743 1.00 32.78 201 TYR A C 1
ATOM 1632 O O . TYR A 1 201 ? 36.864 -7.829 -13.664 1.00 32.78 201 TYR A O 1
ATOM 1640 N N . GLY A 1 202 ? 35.986 -7.301 -11.681 1.00 32.62 202 GLY A N 1
ATOM 1641 C CA . GLY A 1 202 ? 36.926 -6.209 -11.412 1.00 32.62 202 GLY A CA 1
ATOM 1642 C C . GLY A 1 202 ? 38.204 -6.682 -10.681 1.00 32.62 202 GLY A C 1
ATOM 1643 O O . GLY A 1 202 ? 38.222 -7.742 -10.053 1.00 32.62 202 GLY A O 1
ATOM 1644 N N . PRO A 1 203 ? 39.283 -5.881 -10.649 1.00 34.03 203 PRO A N 1
ATOM 1645 C CA . PRO A 1 203 ? 40.499 -6.203 -9.887 1.00 34.03 203 PRO A CA 1
ATOM 1646 C C . PRO A 1 203 ? 40.301 -6.187 -8.358 1.00 34.03 203 PRO A C 1
ATOM 1648 O O . PRO A 1 203 ? 41.065 -6.800 -7.614 1.00 34.03 203 PRO A O 1
ATOM 1651 N N . GLU A 1 204 ? 39.275 -5.488 -7.864 1.00 34.94 204 GLU A N 1
ATOM 1652 C CA . GLU A 1 204 ? 39.006 -5.343 -6.424 1.00 34.94 204 GLU A CA 1
ATOM 1653 C C . GLU A 1 204 ? 38.449 -6.625 -5.774 1.00 34.94 204 GLU A C 1
ATOM 1655 O O . GLU A 1 204 ? 38.503 -6.785 -4.554 1.00 34.94 204 GLU A O 1
ATOM 1660 N N . TYR A 1 205 ? 38.002 -7.586 -6.587 1.00 37.66 205 TYR A N 1
ATOM 1661 C CA . TYR A 1 205 ? 37.351 -8.826 -6.158 1.00 37.66 205 TYR A CA 1
ATOM 1662 C C . TYR A 1 205 ? 38.316 -9.876 -5.607 1.00 37.66 205 TYR A C 1
ATOM 1664 O O . TYR A 1 205 ? 37.921 -10.699 -4.784 1.00 37.66 205 TYR A O 1
ATOM 1672 N N . ALA A 1 206 ? 39.604 -9.812 -5.965 1.00 36.16 206 ALA A N 1
ATOM 1673 C CA . ALA A 1 206 ? 40.626 -10.728 -5.450 1.00 36.16 206 ALA A CA 1
ATOM 1674 C C . ALA A 1 206 ? 40.842 -10.612 -3.924 1.00 36.16 206 ALA A C 1
ATOM 1676 O O . ALA A 1 206 ? 41.490 -11.465 -3.316 1.00 36.16 206 ALA A O 1
ATOM 1677 N N . LYS A 1 207 ? 40.311 -9.555 -3.292 1.00 33.59 207 LYS A N 1
ATOM 1678 C CA . LYS A 1 207 ? 40.469 -9.278 -1.857 1.00 33.59 207 LYS A CA 1
ATOM 1679 C C . LYS A 1 207 ? 39.293 -9.768 -1.000 1.00 33.59 207 LYS A C 1
ATOM 1681 O O . LYS A 1 207 ? 39.457 -9.900 0.212 1.00 33.59 207 LYS A O 1
ATOM 1686 N N . CYS A 1 208 ? 38.138 -10.081 -1.593 1.00 30.39 208 CYS A N 1
ATOM 1687 C CA . CYS A 1 208 ? 36.970 -10.591 -0.869 1.00 30.39 208 CYS A CA 1
ATOM 1688 C C . CYS A 1 208 ? 37.016 -12.125 -0.782 1.00 30.39 208 CYS A C 1
ATOM 1690 O O . CYS A 1 208 ? 36.695 -12.827 -1.732 1.00 30.39 208 CYS A O 1
ATOM 1692 N N . ARG A 1 209 ? 37.392 -12.665 0.384 1.00 26.41 209 ARG A N 1
ATOM 1693 C CA . ARG A 1 209 ? 37.474 -14.116 0.667 1.00 26.41 209 ARG A CA 1
ATOM 1694 C C . ARG A 1 209 ? 36.116 -14.824 0.866 1.00 26.41 209 ARG A C 1
ATOM 1696 O O . ARG A 1 209 ? 36.079 -15.890 1.471 1.00 26.41 209 ARG A O 1
ATOM 1703 N N . LEU A 1 210 ? 35.005 -14.256 0.404 1.00 28.27 210 LEU A N 1
ATOM 1704 C CA . LEU A 1 210 ? 33.671 -14.839 0.585 1.00 28.27 210 LEU A CA 1
ATOM 1705 C C . LEU A 1 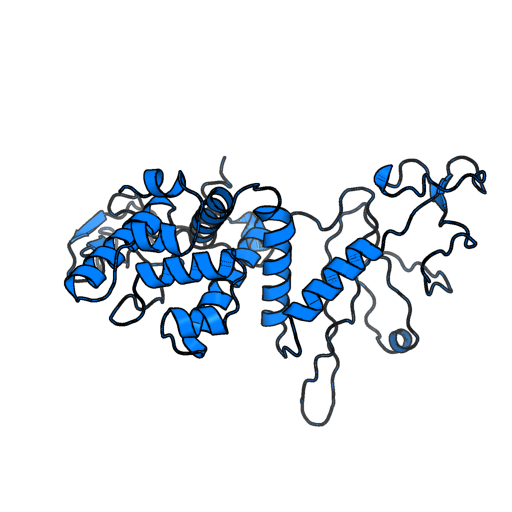210 ? 33.164 -15.389 -0.745 1.00 28.27 210 LEU A C 1
ATOM 1707 O O . LEU A 1 210 ? 32.651 -14.673 -1.597 1.00 28.27 210 LEU A O 1
ATOM 1711 N N . VAL A 1 211 ? 33.409 -16.688 -0.892 1.00 27.58 211 VAL A N 1
ATOM 1712 C CA . VAL A 1 211 ? 32.964 -17.571 -1.966 1.00 27.58 211 VAL A CA 1
ATOM 1713 C C . VAL A 1 211 ? 31.450 -17.760 -1.853 1.00 27.58 211 VAL A C 1
ATOM 1715 O O . VAL A 1 211 ? 30.935 -17.978 -0.758 1.00 27.58 211 VAL A O 1
ATOM 1718 N N . PHE A 1 212 ? 30.750 -17.661 -2.983 1.00 29.53 212 PHE A N 1
ATOM 1719 C CA . PHE A 1 212 ? 29.346 -18.038 -3.123 1.00 29.53 212 PHE A CA 1
ATOM 1720 C C . PHE A 1 212 ? 29.127 -19.458 -2.586 1.00 29.53 212 PHE A C 1
ATOM 1722 O O . PHE A 1 212 ? 29.827 -20.384 -2.993 1.00 29.53 212 PHE A O 1
ATOM 1729 N N . ASN A 1 213 ? 28.166 -19.634 -1.679 1.00 24.41 213 ASN A N 1
ATOM 1730 C CA . ASN A 1 213 ? 27.790 -20.964 -1.216 1.00 24.41 213 ASN A CA 1
ATOM 1731 C C . ASN A 1 213 ? 27.257 -21.807 -2.395 1.00 24.41 213 ASN A C 1
ATOM 1733 O O . ASN A 1 213 ? 26.312 -21.419 -3.076 1.00 24.41 213 ASN A O 1
ATOM 1737 N N . ASP A 1 214 ? 27.900 -22.961 -2.578 1.00 26.33 214 ASP A N 1
ATOM 1738 C CA . ASP A 1 214 ? 27.417 -24.221 -3.161 1.00 26.33 214 ASP A CA 1
ATOM 1739 C C . ASP A 1 214 ? 27.033 -24.375 -4.640 1.00 26.33 214 ASP A C 1
ATOM 1741 O O . ASP A 1 214 ? 26.552 -25.440 -5.025 1.00 26.33 214 ASP A O 1
ATOM 1745 N N . HIS A 1 215 ? 27.408 -23.458 -5.532 1.00 26.12 215 HIS A N 1
ATOM 1746 C CA . HIS A 1 215 ? 27.418 -23.781 -6.965 1.00 26.12 215 HIS A CA 1
ATOM 1747 C C . HIS A 1 215 ? 28.778 -23.512 -7.603 1.00 26.12 215 HIS A C 1
ATOM 1749 O O . HIS A 1 215 ? 29.119 -22.383 -7.926 1.00 26.12 215 HIS A O 1
ATOM 1755 N N . GLY A 1 216 ? 29.538 -24.603 -7.764 1.00 25.61 216 GLY A N 1
ATOM 1756 C CA . GLY A 1 216 ? 30.551 -24.823 -8.798 1.00 25.61 216 GLY A CA 1
ATOM 1757 C C . GLY A 1 216 ? 31.538 -23.688 -9.068 1.00 25.61 216 GLY A C 1
ATOM 1758 O O . GLY A 1 216 ? 31.238 -22.720 -9.756 1.00 25.61 216 GLY A O 1
ATOM 1759 N N . LYS A 1 217 ? 32.789 -23.893 -8.655 1.00 25.31 217 LYS A N 1
ATOM 1760 C CA . LYS A 1 217 ? 33.943 -23.141 -9.154 1.00 25.31 217 LYS A CA 1
ATOM 1761 C C . LYS A 1 217 ? 34.002 -23.272 -10.689 1.00 25.31 217 LYS A C 1
ATOM 1763 O O . LYS A 1 217 ? 34.419 -24.309 -11.199 1.00 25.31 217 LYS A O 1
ATOM 1768 N N . VAL A 1 218 ? 33.586 -22.249 -11.432 1.00 29.12 218 VAL A N 1
ATOM 1769 C CA . VAL A 1 218 ? 33.896 -22.135 -12.863 1.00 29.12 218 VAL A CA 1
ATOM 1770 C C . VAL A 1 218 ? 35.109 -21.225 -12.974 1.00 29.12 218 VAL A C 1
ATOM 1772 O O . VAL A 1 218 ? 35.002 -20.004 -12.929 1.00 29.12 218 VAL A O 1
ATOM 1775 N N . GLU A 1 219 ? 36.290 -21.830 -13.059 1.00 25.77 219 GLU A N 1
ATOM 1776 C CA . GLU A 1 219 ? 37.507 -21.110 -13.426 1.00 25.77 219 GLU A CA 1
ATOM 1777 C C . GLU A 1 219 ? 37.428 -20.781 -14.921 1.00 25.77 219 GLU A C 1
ATOM 1779 O O . GLU A 1 219 ? 37.724 -21.621 -15.769 1.00 25.77 219 GLU A O 1
ATOM 1784 N N . GLN A 1 220 ? 36.993 -19.567 -15.262 1.00 34.94 220 GLN A N 1
ATOM 1785 C CA . GLN A 1 220 ? 37.203 -19.011 -16.597 1.00 34.94 220 GLN A CA 1
ATOM 1786 C C . GLN A 1 220 ? 37.914 -17.659 -16.487 1.00 34.94 220 GLN A C 1
ATOM 1788 O O . GLN A 1 220 ? 37.415 -16.761 -15.807 1.00 34.94 220 GLN A O 1
ATOM 1793 N N . PRO A 1 221 ? 39.096 -17.501 -17.110 1.00 26.70 221 PRO A N 1
ATOM 1794 C CA . PRO A 1 221 ? 39.853 -16.268 -17.047 1.00 26.70 221 PRO A CA 1
ATOM 1795 C C . PRO A 1 221 ? 39.348 -15.316 -18.137 1.00 26.70 221 PRO A C 1
ATOM 1797 O O . PRO A 1 221 ? 39.313 -15.683 -19.308 1.00 26.70 221 PRO A O 1
ATOM 1800 N N . ASN A 1 222 ? 39.055 -14.076 -17.752 1.00 31.14 222 ASN A N 1
ATOM 1801 C CA . ASN A 1 222 ? 38.855 -12.906 -18.621 1.00 31.14 222 ASN A CA 1
ATOM 1802 C C . ASN A 1 222 ? 37.463 -12.732 -19.241 1.00 31.14 222 ASN A C 1
ATOM 1804 O O . ASN A 1 222 ? 37.256 -13.100 -20.390 1.00 31.14 222 ASN A O 1
ATOM 1808 N N . TYR A 1 223 ? 36.582 -12.001 -18.553 1.00 37.47 223 TYR A N 1
ATOM 1809 C CA . TYR A 1 223 ? 35.549 -11.202 -19.216 1.00 37.47 223 TYR A CA 1
ATOM 1810 C C . TYR A 1 223 ? 35.265 -9.924 -18.412 1.00 37.47 223 TYR A C 1
ATOM 1812 O O . TYR A 1 223 ? 34.621 -9.961 -17.371 1.00 37.47 223 TYR A O 1
ATOM 1820 N N . LEU A 1 224 ? 35.785 -8.801 -18.912 1.00 29.09 224 LEU A N 1
ATOM 1821 C CA . LEU A 1 224 ? 35.099 -7.511 -18.866 1.00 29.09 224 LEU A CA 1
ATOM 1822 C C . LEU A 1 224 ? 34.265 -7.490 -20.151 1.00 29.09 224 LEU A C 1
ATOM 1824 O O . LEU A 1 224 ? 34.844 -7.441 -21.241 1.00 29.09 224 LEU A O 1
ATOM 1828 N N . VAL A 1 225 ? 32.943 -7.650 -20.067 1.00 38.12 225 VAL A N 1
ATOM 1829 C CA . VAL A 1 225 ? 32.110 -7.735 -21.282 1.00 38.12 225 VAL A CA 1
ATOM 1830 C C . VAL A 1 225 ? 31.725 -6.327 -21.723 1.00 38.12 225 VAL A C 1
ATOM 1832 O O . VAL A 1 225 ? 30.679 -5.794 -21.368 1.00 38.12 225 VAL A O 1
ATOM 1835 N N . GLU A 1 226 ? 32.586 -5.708 -22.527 1.00 34.47 226 GLU A N 1
ATOM 1836 C CA . GLU A 1 226 ? 32.220 -4.506 -23.278 1.00 34.47 226 GLU A CA 1
ATOM 1837 C C . GLU A 1 226 ? 31.028 -4.806 -24.204 1.00 34.47 226 GLU A C 1
ATOM 1839 O O . GLU A 1 226 ? 30.985 -5.867 -24.833 1.00 34.47 226 GLU A O 1
ATOM 1844 N N . GLN A 1 227 ? 30.082 -3.863 -24.323 1.00 36.44 227 GLN A N 1
ATOM 1845 C CA . GLN A 1 227 ? 28.968 -3.978 -25.268 1.00 36.44 227 GLN A CA 1
ATOM 1846 C C . GLN A 1 227 ? 29.495 -4.331 -26.668 1.00 36.44 227 GLN A C 1
ATOM 1848 O O . GLN A 1 227 ? 30.483 -3.731 -27.115 1.00 36.44 227 GLN A O 1
ATOM 1853 N N . PRO A 1 228 ? 28.882 -5.304 -27.363 1.00 38.47 228 PRO A N 1
ATOM 1854 C CA . PRO A 1 228 ? 29.300 -5.628 -28.711 1.00 38.47 228 PRO A CA 1
ATOM 1855 C C . PRO A 1 228 ? 28.978 -4.439 -29.621 1.00 38.47 228 PRO A C 1
ATOM 1857 O O . PRO A 1 228 ? 27.818 -4.114 -29.856 1.00 38.47 228 PRO A O 1
ATOM 1860 N N . THR A 1 229 ? 30.018 -3.772 -30.118 1.00 46.62 229 THR A N 1
ATOM 1861 C CA . THR A 1 229 ? 29.937 -2.991 -31.355 1.00 46.62 229 THR A CA 1
ATOM 1862 C C . THR A 1 229 ? 29.629 -3.948 -32.516 1.00 46.62 229 THR A C 1
ATOM 1864 O O . THR A 1 229 ? 29.878 -5.147 -32.384 1.00 46.62 229 THR A O 1
ATOM 1867 N N . GLU A 1 230 ? 29.121 -3.461 -33.657 1.00 47.69 230 GLU A N 1
ATOM 1868 C CA . GLU A 1 230 ? 28.828 -4.294 -34.852 1.00 47.69 230 GLU A CA 1
ATOM 1869 C C . GLU A 1 230 ? 30.010 -5.191 -35.290 1.00 47.69 230 GLU A C 1
ATOM 1871 O O . GLU A 1 230 ? 29.818 -6.201 -35.960 1.00 47.69 230 GLU A O 1
ATOM 1876 N N . GLU A 1 231 ? 31.231 -4.860 -34.864 1.00 52.03 231 GLU A N 1
ATOM 1877 C CA . GLU A 1 231 ? 32.471 -5.583 -35.156 1.00 52.03 231 GLU A CA 1
ATOM 1878 C C . GLU A 1 231 ? 32.808 -6.718 -34.166 1.00 52.03 231 GLU A C 1
ATOM 1880 O O . GLU A 1 231 ? 33.707 -7.518 -34.434 1.00 52.03 231 GLU A O 1
ATOM 1885 N N . LYS A 1 232 ? 32.126 -6.828 -33.018 1.00 57.66 232 LYS A N 1
ATOM 1886 C CA . LYS A 1 232 ? 32.421 -7.859 -32.009 1.00 57.66 232 LYS A CA 1
ATOM 1887 C C . LYS A 1 232 ? 31.517 -9.075 -32.179 1.00 57.66 232 LYS A C 1
ATOM 1889 O O . LYS A 1 232 ? 30.294 -8.977 -32.131 1.00 57.66 232 LYS A O 1
ATOM 1894 N N . HIS A 1 233 ? 32.143 -10.243 -32.327 1.00 60.44 233 HIS A N 1
ATOM 1895 C CA . HIS A 1 233 ? 31.457 -11.533 -32.381 1.00 60.44 233 HIS A CA 1
ATOM 1896 C C . HIS A 1 233 ? 30.483 -11.712 -31.200 1.00 60.44 233 HIS A C 1
ATOM 1898 O O . HIS A 1 233 ? 30.853 -11.408 -30.063 1.00 60.44 233 HIS A O 1
ATOM 1904 N N . PRO A 1 234 ? 29.264 -12.233 -31.436 1.00 68.56 234 PRO A N 1
ATOM 1905 C CA . PRO A 1 234 ? 28.303 -12.481 -30.380 1.00 68.56 234 PRO A CA 1
ATOM 1906 C C . PRO A 1 234 ? 28.825 -13.601 -29.486 1.00 68.56 234 PRO A C 1
ATOM 1908 O O . PRO A 1 234 ? 29.633 -14.442 -29.896 1.00 68.56 234 PRO A O 1
ATOM 1911 N N . LEU A 1 235 ? 28.310 -13.646 -28.265 1.00 67.44 235 LEU A N 1
ATOM 1912 C CA . LEU A 1 235 ? 28.487 -14.817 -27.422 1.00 67.44 235 LEU A CA 1
ATOM 1913 C C . LEU A 1 235 ? 27.720 -15.984 -28.058 1.00 67.44 235 LEU A C 1
ATOM 1915 O O . LEU A 1 235 ? 26.588 -15.817 -28.498 1.00 67.44 235 LEU A O 1
ATOM 1919 N N . TRP A 1 236 ? 28.331 -17.162 -28.135 1.00 73.06 236 TRP A N 1
ATOM 1920 C CA . TRP A 1 236 ? 27.699 -18.349 -28.713 1.00 73.06 236 TRP A CA 1
ATOM 1921 C C . TRP A 1 236 ? 27.237 -19.286 -27.606 1.00 73.06 236 TRP A C 1
ATOM 1923 O O . TRP A 1 236 ? 28.030 -19.654 -26.740 1.00 73.06 236 TRP A O 1
ATOM 1933 N N . MET A 1 237 ? 25.968 -19.687 -27.652 1.00 69.75 237 MET A N 1
ATOM 1934 C CA . MET A 1 237 ? 25.352 -20.553 -26.646 1.00 69.75 237 MET A CA 1
ATOM 1935 C C . MET A 1 237 ? 24.667 -21.759 -27.296 1.00 69.75 237 MET A C 1
ATOM 1937 O O . MET A 1 237 ? 24.204 -21.636 -28.427 1.00 69.75 237 MET A O 1
ATOM 1941 N N . PRO A 1 238 ? 24.556 -22.915 -26.617 1.00 70.69 238 PRO A N 1
ATOM 1942 C CA . PRO A 1 238 ? 23.811 -24.059 -27.139 1.00 70.69 238 PRO A CA 1
ATOM 1943 C C . PRO A 1 238 ? 22.350 -23.719 -27.487 1.00 70.69 238 PRO A C 1
ATOM 1945 O O . PRO A 1 238 ? 21.698 -22.950 -26.777 1.00 70.69 238 PRO A O 1
ATOM 1948 N N . VAL A 1 239 ? 21.833 -24.311 -28.566 1.00 72.50 239 VAL A N 1
ATOM 1949 C CA . VAL A 1 239 ? 20.433 -24.172 -29.005 1.00 72.50 239 VAL A CA 1
ATOM 1950 C C . VAL A 1 239 ? 19.479 -24.676 -27.920 1.00 72.50 239 VAL A C 1
ATOM 1952 O O . VAL A 1 239 ? 19.748 -25.680 -27.263 1.00 72.50 239 VAL A O 1
ATOM 1955 N N . GLY A 1 240 ? 18.369 -23.960 -27.723 1.00 59.47 240 GLY A N 1
ATOM 1956 C CA . GLY A 1 240 ? 17.353 -24.280 -26.713 1.00 59.47 240 GLY A CA 1
ATOM 1957 C C . GLY A 1 240 ? 17.715 -23.858 -25.285 1.00 59.47 240 GLY A C 1
ATOM 1958 O O . GLY A 1 240 ? 16.920 -24.070 -24.376 1.00 59.47 240 GLY A O 1
ATOM 1959 N N . ARG A 1 241 ? 18.894 -23.252 -25.072 1.00 53.78 241 ARG A N 1
ATOM 1960 C CA . ARG A 1 241 ? 19.332 -22.777 -23.748 1.00 53.78 241 ARG A CA 1
ATOM 1961 C C . ARG A 1 241 ? 18.804 -21.390 -23.368 1.00 53.78 241 ARG A C 1
ATOM 1963 O O . ARG A 1 241 ? 18.828 -21.077 -22.188 1.00 53.78 241 ARG A O 1
ATOM 1970 N N . PHE A 1 242 ? 18.389 -20.578 -24.342 1.00 52.53 242 PHE A N 1
ATOM 1971 C CA . PHE A 1 242 ? 17.925 -19.189 -24.178 1.00 52.53 242 PHE A CA 1
ATOM 1972 C C . PHE A 1 242 ? 16.633 -18.977 -24.971 1.00 52.53 242 PHE A C 1
ATOM 1974 O O . PHE A 1 242 ? 16.460 -19.623 -26.010 1.00 52.53 242 PHE A O 1
ATOM 1981 N N . ASN A 1 243 ? 15.757 -18.085 -24.494 1.00 53.06 243 ASN A N 1
ATOM 1982 C CA . ASN A 1 243 ? 14.576 -17.643 -25.240 1.00 53.06 243 ASN A CA 1
ATOM 1983 C C . ASN A 1 243 ? 15.010 -17.027 -26.588 1.00 53.06 243 ASN A C 1
ATOM 1985 O O . ASN A 1 243 ? 16.059 -16.382 -26.668 1.00 53.06 243 ASN A O 1
ATOM 1989 N N . GLU A 1 244 ? 14.218 -17.224 -27.646 1.00 58.38 244 GLU A N 1
ATOM 1990 C CA . GLU A 1 244 ? 14.484 -16.669 -28.981 1.00 58.38 244 GLU A CA 1
ATOM 1991 C C . GLU A 1 244 ? 14.637 -15.136 -28.967 1.00 58.38 244 GLU A C 1
ATOM 1993 O O . GLU A 1 244 ? 15.435 -14.592 -29.730 1.00 58.38 244 GLU A O 1
ATOM 1998 N N . GLU A 1 245 ? 13.962 -14.439 -28.047 1.00 53.16 245 GLU A N 1
ATOM 1999 C CA . GLU A 1 245 ? 14.075 -12.985 -27.854 1.00 53.16 245 GLU A CA 1
ATOM 2000 C C . GLU A 1 245 ? 15.448 -12.537 -27.321 1.00 53.16 245 GLU A C 1
ATOM 2002 O O . GLU A 1 245 ? 15.851 -11.386 -27.507 1.00 53.16 245 GLU A O 1
ATOM 2007 N N . CYS A 1 246 ? 16.202 -13.438 -26.684 1.00 52.06 246 CYS A N 1
ATOM 2008 C CA . CYS A 1 246 ? 17.560 -13.179 -26.199 1.00 52.06 246 CYS A CA 1
ATOM 2009 C C . CYS A 1 246 ? 18.631 -13.426 -27.273 1.00 52.06 246 CYS A C 1
ATOM 2011 O O . CYS A 1 246 ? 19.828 -13.252 -27.017 1.00 52.06 246 CYS A O 1
ATOM 2013 N N . LEU A 1 247 ? 18.239 -13.873 -28.468 1.00 63.12 247 LEU A N 1
ATOM 2014 C CA . LEU A 1 247 ? 19.171 -14.165 -29.548 1.00 63.12 247 LEU A CA 1
ATOM 2015 C C . LEU A 1 247 ? 19.530 -12.903 -30.324 1.00 63.12 247 LEU A C 1
ATOM 2017 O O . LEU A 1 247 ? 18.715 -12.007 -30.545 1.00 63.12 247 LEU A O 1
ATOM 2021 N N . ASN A 1 248 ? 20.775 -12.838 -30.791 1.00 71.69 248 ASN A N 1
ATOM 2022 C CA . ASN A 1 248 ? 21.185 -11.797 -31.722 1.00 71.69 248 ASN A CA 1
ATOM 2023 C C . ASN A 1 248 ? 20.755 -12.185 -33.144 1.00 71.69 248 ASN A C 1
ATOM 2025 O O . ASN A 1 248 ? 21.576 -12.625 -33.945 1.00 71.69 248 ASN A O 1
ATOM 2029 N N . LEU A 1 249 ? 19.459 -12.048 -33.443 1.00 73.44 249 LEU A N 1
ATOM 2030 C CA . LEU A 1 249 ? 18.878 -12.384 -34.753 1.00 73.44 249 LEU A CA 1
ATOM 2031 C C . LEU A 1 249 ? 19.421 -11.511 -35.898 1.00 73.44 249 LEU A C 1
ATOM 2033 O O . LEU A 1 249 ? 19.302 -11.870 -37.067 1.00 73.44 249 LEU A O 1
ATOM 2037 N N . GLU A 1 250 ? 20.032 -10.371 -35.571 1.00 72.12 250 GLU A N 1
ATOM 2038 C CA . GLU A 1 250 ? 20.697 -9.487 -36.533 1.00 72.12 250 GLU A CA 1
ATOM 2039 C C . GLU A 1 250 ? 22.059 -10.049 -36.985 1.00 72.12 250 GLU A C 1
ATOM 2041 O O . GLU A 1 250 ? 22.583 -9.650 -38.029 1.00 72.12 250 GLU A O 1
ATOM 2046 N N . TRP A 1 251 ? 22.625 -11.012 -36.246 1.00 77.81 251 TRP A N 1
ATOM 2047 C CA . TRP A 1 251 ? 23.898 -11.643 -36.574 1.00 77.81 251 TRP A CA 1
ATOM 2048 C C . TRP A 1 251 ? 23.755 -12.662 -37.710 1.00 77.81 251 TRP A C 1
ATOM 2050 O O . TRP A 1 251 ? 23.112 -13.700 -37.568 1.00 77.81 251 TRP A O 1
ATOM 2060 N N . LYS A 1 252 ? 24.408 -12.390 -38.845 1.00 80.19 252 LYS A N 1
ATOM 2061 C CA . LYS A 1 252 ? 24.256 -13.181 -40.082 1.00 80.19 252 LYS A CA 1
ATOM 2062 C C . LYS A 1 252 ? 25.337 -14.238 -40.313 1.00 80.19 252 LYS A C 1
ATOM 2064 O O . LYS A 1 252 ? 25.218 -15.022 -41.252 1.00 80.19 252 LYS A O 1
ATOM 2069 N N . HIS A 1 253 ? 26.404 -14.265 -39.511 1.00 82.56 253 HIS A N 1
ATOM 2070 C CA . HIS A 1 253 ? 27.482 -15.237 -39.711 1.00 82.56 253 HIS A CA 1
ATOM 2071 C C . HIS A 1 253 ? 27.129 -16.608 -39.118 1.00 82.56 253 HIS A C 1
ATOM 2073 O O . HIS A 1 253 ? 26.450 -16.671 -38.090 1.00 82.56 253 HIS A O 1
ATOM 2079 N N . PRO A 1 254 ? 27.603 -17.709 -39.733 1.00 84.12 254 PRO A N 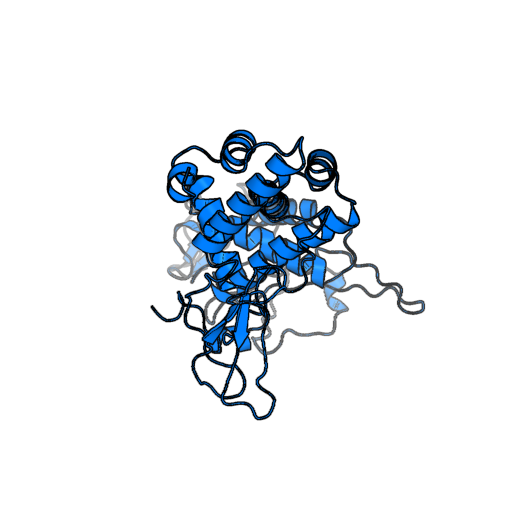1
ATOM 2080 C CA . PRO A 1 254 ? 27.328 -19.054 -39.247 1.00 84.12 254 PRO A CA 1
ATOM 2081 C C . PRO A 1 254 ? 27.921 -19.286 -37.847 1.00 84.12 254 PRO A C 1
ATOM 2083 O O . PRO A 1 254 ? 28.940 -18.679 -37.497 1.00 84.12 254 PRO A O 1
ATOM 2086 N N . PRO A 1 255 ? 27.316 -20.183 -37.048 1.00 86.19 255 PRO A N 1
ATOM 2087 C CA . PRO A 1 255 ? 27.840 -20.536 -35.741 1.00 86.19 255 PRO A CA 1
ATOM 2088 C C . PRO A 1 255 ? 29.211 -21.210 -35.836 1.00 86.19 255 PRO A C 1
ATOM 2090 O O . PRO A 1 255 ? 29.472 -21.951 -36.784 1.00 86.19 255 PRO A O 1
ATOM 2093 N N . PRO A 1 256 ? 30.083 -21.033 -34.825 1.00 85.50 256 PRO A N 1
ATOM 2094 C CA . PRO A 1 256 ? 31.402 -21.651 -34.795 1.00 85.50 256 PRO A CA 1
ATOM 2095 C C . PRO A 1 256 ? 31.313 -23.176 -34.694 1.00 85.50 256 PRO A C 1
ATOM 2097 O O . PRO A 1 256 ? 32.272 -23.870 -35.024 1.00 85.50 256 PRO A O 1
ATOM 2100 N N . ARG A 1 257 ? 30.184 -23.707 -34.198 1.00 86.88 257 ARG A N 1
ATOM 2101 C CA . ARG A 1 257 ? 29.906 -25.141 -34.075 1.00 86.88 257 ARG A CA 1
ATOM 2102 C C . ARG A 1 257 ? 28.416 -25.429 -34.295 1.00 86.88 257 ARG A C 1
ATOM 2104 O O . ARG A 1 257 ? 27.590 -24.597 -33.919 1.00 86.88 257 ARG A O 1
ATOM 2111 N N . PRO A 1 258 ? 28.057 -26.603 -34.845 1.00 87.81 258 PRO A N 1
ATOM 2112 C CA . PRO A 1 258 ? 26.666 -27.042 -34.927 1.00 87.81 258 PRO A CA 1
ATOM 2113 C C . PRO A 1 258 ? 25.988 -27.041 -33.552 1.00 87.81 258 PRO A C 1
ATOM 2115 O O . PRO A 1 258 ? 26.606 -27.408 -32.553 1.00 87.81 258 PRO A O 1
ATOM 2118 N N . GLY A 1 259 ? 24.718 -26.634 -33.506 1.00 86.00 259 GLY A N 1
ATOM 2119 C CA . GLY A 1 259 ? 23.949 -26.572 -32.261 1.00 86.00 259 GLY A CA 1
ATOM 2120 C C . GLY A 1 259 ? 24.263 -25.366 -31.372 1.00 86.00 259 GLY A C 1
ATOM 2121 O O . GLY A 1 259 ? 23.898 -25.385 -30.201 1.00 86.00 259 GLY A O 1
ATOM 2122 N N . MET A 1 260 ? 24.916 -24.326 -31.903 1.00 84.50 260 MET A N 1
ATOM 2123 C CA . MET A 1 260 ? 25.102 -23.034 -31.233 1.00 84.50 260 MET A CA 1
ATOM 2124 C C . MET A 1 260 ? 24.237 -21.948 -31.887 1.00 84.50 260 MET A C 1
ATOM 2126 O O . MET A 1 260 ? 24.056 -21.947 -33.103 1.00 84.50 260 MET A O 1
ATOM 2130 N N . GLN A 1 261 ? 23.761 -21.000 -31.084 1.00 82.88 261 GLN A N 1
ATOM 2131 C CA . GLN A 1 261 ? 23.001 -19.820 -31.490 1.00 82.88 261 GLN A CA 1
ATOM 2132 C C . GLN A 1 261 ? 23.636 -18.544 -30.913 1.00 82.88 261 GLN A C 1
ATOM 2134 O O . GLN A 1 261 ? 24.237 -18.597 -29.831 1.00 82.88 261 GLN A O 1
ATOM 2139 N N . PRO A 1 262 ? 23.561 -17.410 -31.632 1.00 79.12 262 PRO A N 1
ATOM 2140 C CA . PRO A 1 262 ? 24.167 -16.165 -31.188 1.00 79.12 262 PRO A CA 1
ATOM 2141 C C . PRO A 1 262 ? 23.314 -15.537 -30.081 1.00 79.12 262 PRO A C 1
ATOM 2143 O O . PRO A 1 262 ? 22.116 -15.327 -30.243 1.00 79.12 262 PRO A O 1
ATOM 2146 N N . PHE A 1 263 ? 23.938 -15.218 -28.956 1.00 66.31 263 PHE A N 1
ATOM 2147 C CA . PHE A 1 263 ? 23.324 -14.590 -27.793 1.00 66.31 263 PHE A CA 1
ATOM 2148 C C . PHE A 1 263 ? 23.542 -13.074 -27.833 1.00 66.31 263 PHE A C 1
ATOM 2150 O O . PHE A 1 263 ? 24.669 -12.599 -28.017 1.00 66.31 263 PHE A O 1
ATOM 2157 N N . ARG A 1 264 ? 22.464 -12.309 -27.645 1.00 61.28 264 ARG A N 1
ATOM 2158 C CA . ARG A 1 264 ? 22.506 -10.856 -27.475 1.00 61.28 264 ARG A CA 1
ATOM 2159 C C . ARG A 1 264 ? 22.450 -10.555 -25.986 1.00 61.28 264 ARG A C 1
ATOM 2161 O O . ARG A 1 264 ? 21.399 -10.680 -25.364 1.00 61.28 264 ARG A O 1
ATOM 2168 N N . ASN A 1 265 ? 23.565 -10.099 -25.421 1.00 51.62 265 ASN A N 1
ATOM 2169 C CA . ASN A 1 265 ? 23.538 -9.550 -24.072 1.00 51.62 265 ASN A CA 1
ATOM 2170 C C . ASN A 1 265 ? 22.842 -8.179 -24.124 1.00 51.62 265 ASN A C 1
ATOM 2172 O O . ASN A 1 265 ? 23.484 -7.164 -24.389 1.00 51.62 265 ASN A O 1
ATOM 2176 N N . ASN A 1 266 ? 21.516 -8.142 -23.969 1.00 49.41 266 ASN A N 1
ATOM 2177 C CA . ASN A 1 266 ? 20.766 -6.889 -23.912 1.00 49.41 266 ASN A CA 1
ATOM 2178 C C . ASN A 1 266 ? 20.905 -6.268 -22.513 1.00 49.41 266 ASN A C 1
ATOM 2180 O O . ASN A 1 266 ? 19.962 -6.226 -21.720 1.00 49.41 266 ASN A O 1
ATOM 2184 N N . THR A 1 267 ? 22.115 -5.795 -22.208 1.00 46.31 267 THR A N 1
ATOM 2185 C CA . THR A 1 267 ? 22.410 -5.110 -20.947 1.00 46.31 267 THR A CA 1
ATOM 2186 C C . THR A 1 267 ? 21.799 -3.718 -20.896 1.00 46.31 267 THR A C 1
ATOM 2188 O O . THR A 1 267 ? 21.701 -3.161 -19.813 1.00 46.31 267 THR A O 1
ATOM 2191 N N . ASP A 1 268 ? 21.331 -3.147 -22.010 1.00 46.28 268 ASP A N 1
ATOM 2192 C CA . ASP A 1 268 ? 20.802 -1.778 -22.041 1.00 46.28 268 ASP A CA 1
ATOM 2193 C C . ASP A 1 268 ? 19.507 -1.629 -21.243 1.00 46.28 268 ASP A C 1
ATOM 2195 O O . ASP A 1 268 ? 19.335 -0.656 -20.501 1.00 46.28 268 ASP A O 1
ATOM 2199 N N . ASN A 1 269 ? 18.617 -2.618 -21.328 1.00 44.94 269 ASN A N 1
ATOM 2200 C CA . ASN A 1 269 ? 17.366 -2.626 -20.569 1.00 44.94 269 ASN A CA 1
ATOM 2201 C C . ASN A 1 269 ? 17.614 -2.810 -19.066 1.00 44.94 269 ASN A C 1
ATOM 2203 O O . ASN A 1 269 ? 16.985 -2.138 -18.243 1.00 44.94 269 ASN A O 1
ATOM 2207 N N . ILE A 1 270 ? 18.567 -3.676 -18.718 1.00 48.72 270 ILE A N 1
ATOM 2208 C CA . ILE A 1 270 ? 19.005 -3.945 -17.344 1.00 48.72 270 ILE A CA 1
ATOM 2209 C C . ILE A 1 270 ? 19.705 -2.701 -16.778 1.00 48.72 270 ILE A C 1
ATOM 2211 O O . ILE A 1 270 ? 19.311 -2.174 -15.740 1.00 48.72 270 ILE A O 1
ATOM 2215 N N . ARG A 1 271 ? 20.663 -2.133 -17.510 1.00 50.72 271 ARG A N 1
ATOM 2216 C CA . ARG A 1 271 ? 21.388 -0.907 -17.162 1.00 50.72 271 ARG A CA 1
ATOM 2217 C C . ARG A 1 271 ? 20.447 0.277 -16.990 1.00 50.72 271 ARG A C 1
ATOM 2219 O O . ARG A 1 271 ? 20.581 1.008 -16.014 1.00 50.72 271 ARG A O 1
ATOM 2226 N N . SER A 1 272 ? 19.472 0.458 -17.877 1.00 52.75 272 SER A N 1
ATOM 2227 C CA . SER A 1 272 ? 18.475 1.534 -17.777 1.00 52.75 272 SER A CA 1
ATOM 2228 C C . SER A 1 272 ? 17.570 1.365 -16.555 1.00 52.75 272 SER A C 1
ATOM 2230 O O . SER A 1 272 ? 17.324 2.334 -15.832 1.00 52.75 272 SER A O 1
ATOM 2232 N N . ALA A 1 273 ? 17.129 0.135 -16.274 1.00 53.81 273 ALA A N 1
ATOM 2233 C CA . ALA A 1 273 ? 16.394 -0.207 -15.059 1.00 53.81 273 ALA A CA 1
ATOM 2234 C C . ALA A 1 273 ? 17.202 0.108 -13.787 1.00 53.81 273 ALA A C 1
ATOM 2236 O O . ALA A 1 273 ? 16.688 0.763 -12.877 1.00 53.81 273 ALA A O 1
ATOM 2237 N N . TRP A 1 274 ? 18.480 -0.273 -13.746 1.00 55.72 274 TRP A N 1
ATOM 2238 C CA . TRP A 1 274 ? 19.356 -0.025 -12.601 1.00 55.72 274 TRP A CA 1
ATOM 2239 C C . TRP A 1 274 ? 19.774 1.437 -12.456 1.00 55.72 274 TRP A C 1
ATOM 2241 O O . TRP A 1 274 ? 19.870 1.923 -11.333 1.00 55.72 274 TRP A O 1
ATOM 2251 N N . VAL A 1 275 ? 20.000 2.174 -13.547 1.00 60.81 275 VAL A N 1
ATOM 2252 C CA . VAL A 1 275 ? 20.246 3.628 -13.509 1.00 60.81 275 VAL A CA 1
ATOM 2253 C C . VAL A 1 275 ? 19.026 4.347 -12.939 1.00 60.81 275 VAL A C 1
ATOM 2255 O O . VAL A 1 275 ? 19.174 5.216 -12.077 1.00 60.81 275 VAL A O 1
ATOM 2258 N N . ASN A 1 276 ? 17.822 3.939 -13.349 1.00 61.34 276 ASN A N 1
ATOM 2259 C CA . ASN A 1 276 ? 16.588 4.460 -12.779 1.00 61.34 276 ASN A CA 1
ATOM 2260 C C . ASN A 1 276 ? 16.507 4.156 -11.274 1.00 61.34 276 ASN A C 1
ATOM 2262 O O . ASN A 1 276 ? 16.311 5.077 -10.482 1.00 61.34 276 ASN A O 1
ATOM 2266 N N . LEU A 1 277 ? 16.769 2.915 -10.857 1.00 62.28 277 LEU A N 1
ATOM 2267 C CA . LEU A 1 277 ? 16.764 2.529 -9.444 1.00 62.28 277 LEU A CA 1
ATOM 2268 C C . LEU A 1 277 ? 17.824 3.282 -8.615 1.00 62.28 277 LEU A C 1
ATOM 2270 O O . LEU A 1 277 ? 17.512 3.817 -7.552 1.00 62.28 277 LEU A O 1
ATOM 2274 N N . LYS A 1 278 ? 19.061 3.406 -9.113 1.00 62.16 278 LYS A N 1
ATOM 2275 C CA . LYS A 1 278 ? 20.142 4.188 -8.479 1.00 62.16 278 LYS A CA 1
ATOM 2276 C C . LYS A 1 278 ? 19.737 5.644 -8.276 1.00 62.16 278 LYS A C 1
ATOM 2278 O O . LYS A 1 278 ? 19.997 6.207 -7.213 1.00 62.16 278 LYS A O 1
ATOM 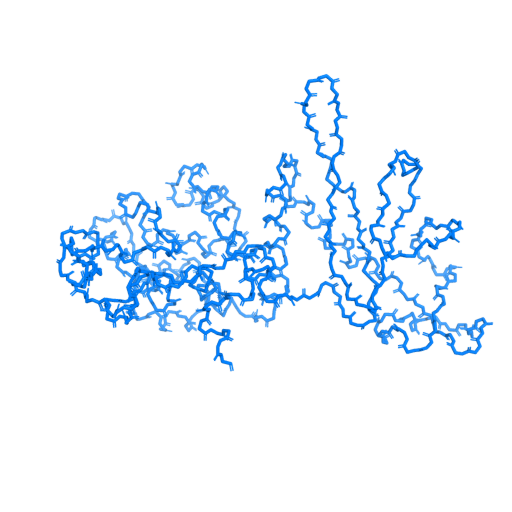2283 N N . SER A 1 279 ? 19.078 6.241 -9.272 1.00 65.62 279 SER A N 1
ATOM 2284 C CA . SER A 1 279 ? 18.592 7.621 -9.177 1.00 65.62 279 SER A CA 1
ATOM 2285 C C . SER A 1 279 ? 17.535 7.798 -8.079 1.00 65.62 279 SER A C 1
ATOM 2287 O O . SER A 1 279 ? 17.459 8.867 -7.478 1.00 65.62 279 SER A O 1
ATOM 2289 N N . GLN A 1 280 ? 16.769 6.745 -7.768 1.00 64.38 280 GLN A N 1
ATOM 2290 C CA . GLN A 1 280 ? 15.755 6.754 -6.712 1.00 64.38 280 GLN A CA 1
ATOM 2291 C C . GLN A 1 280 ? 16.346 6.500 -5.317 1.00 64.38 280 GLN A C 1
ATOM 2293 O O . GLN A 1 280 ? 15.898 7.109 -4.347 1.00 64.38 280 GLN A O 1
ATOM 2298 N N . ILE A 1 281 ? 17.360 5.634 -5.202 1.00 62.03 281 ILE A N 1
ATOM 2299 C CA . ILE A 1 281 ? 17.975 5.266 -3.912 1.00 62.03 281 ILE A CA 1
ATOM 2300 C C . ILE A 1 281 ? 18.841 6.405 -3.340 1.00 62.03 281 ILE A C 1
ATOM 2302 O O . ILE A 1 281 ? 18.955 6.543 -2.117 1.00 62.03 281 ILE A O 1
ATOM 2306 N N . GLY A 1 282 ? 19.428 7.248 -4.198 1.00 60.53 282 GLY A N 1
ATOM 2307 C CA . GLY A 1 282 ? 20.302 8.348 -3.780 1.00 60.53 282 GLY A CA 1
ATOM 2308 C C . GLY A 1 282 ? 21.487 7.879 -2.921 1.00 60.53 282 GLY A C 1
ATOM 2309 O O . GLY A 1 282 ? 21.931 6.737 -3.010 1.00 60.53 282 GLY A O 1
ATOM 2310 N N . SER A 1 283 ? 22.003 8.749 -2.046 1.00 55.28 283 SER A N 1
ATOM 2311 C CA . SER A 1 283 ? 23.088 8.431 -1.100 1.00 55.28 283 SER A CA 1
ATOM 2312 C C . SER A 1 283 ? 22.589 7.764 0.195 1.00 55.28 283 SER A C 1
ATOM 2314 O O . SER A 1 283 ? 23.113 8.042 1.273 1.00 55.28 283 SER A O 1
ATOM 2316 N N . SER A 1 284 ? 21.523 6.959 0.131 1.00 54.00 284 SER A N 1
ATOM 2317 C CA . SER A 1 284 ? 20.898 6.369 1.322 1.00 54.00 284 SER A CA 1
ATOM 2318 C C . SER A 1 284 ? 21.847 5.414 2.062 1.00 54.00 284 SER A C 1
ATOM 2320 O O . SER A 1 284 ? 22.518 4.578 1.463 1.00 54.00 284 SER A O 1
ATOM 2322 N N . TYR A 1 285 ? 21.876 5.530 3.393 1.00 56.56 285 TYR A N 1
ATOM 2323 C CA . TYR A 1 285 ? 22.844 4.872 4.281 1.00 56.56 285 TYR A CA 1
ATOM 2324 C C . TYR A 1 285 ? 22.276 3.648 5.035 1.00 56.56 285 TYR A C 1
ATOM 2326 O O . TYR A 1 285 ? 22.838 3.242 6.049 1.00 56.56 285 TYR A O 1
ATOM 2334 N N . SER A 1 286 ? 21.145 3.076 4.610 1.00 67.81 286 SER A N 1
ATOM 2335 C CA . SER A 1 286 ? 20.532 1.921 5.291 1.00 67.81 286 SER A CA 1
ATOM 2336 C C . SER A 1 286 ? 20.166 0.810 4.314 1.00 67.81 286 SER A C 1
ATOM 2338 O O . SER A 1 286 ? 19.518 1.068 3.300 1.00 67.81 286 SER A O 1
ATOM 2340 N N . ILE A 1 287 ? 20.526 -0.429 4.669 1.00 64.94 287 ILE A N 1
ATOM 2341 C CA . ILE A 1 287 ? 20.124 -1.654 3.962 1.00 64.94 287 ILE A CA 1
ATOM 2342 C C . ILE A 1 287 ? 18.604 -1.764 3.821 1.00 64.94 287 ILE A C 1
ATOM 2344 O O . ILE A 1 287 ? 18.109 -2.183 2.777 1.00 64.94 287 ILE A O 1
ATOM 2348 N N . ASP A 1 288 ? 17.858 -1.332 4.835 1.00 67.50 288 ASP A N 1
ATOM 2349 C CA . ASP A 1 288 ? 16.401 -1.427 4.832 1.00 67.50 288 ASP A CA 1
ATOM 2350 C C . ASP A 1 288 ? 15.789 -0.440 3.835 1.00 67.50 288 ASP A C 1
ATOM 2352 O O . ASP A 1 288 ? 14.877 -0.795 3.093 1.00 67.50 288 ASP A O 1
ATOM 2356 N N . ASN A 1 289 ? 16.360 0.764 3.718 1.00 70.06 289 ASN A N 1
ATOM 2357 C CA . ASN A 1 289 ? 15.920 1.734 2.713 1.00 70.06 289 ASN A CA 1
ATOM 2358 C C . ASN A 1 289 ? 16.172 1.214 1.292 1.00 70.06 289 ASN A C 1
ATOM 2360 O O . ASN A 1 289 ? 15.320 1.357 0.423 1.00 70.06 289 ASN A O 1
ATOM 2364 N N . VAL A 1 290 ? 17.336 0.606 1.049 1.00 69.12 290 VAL A N 1
ATOM 2365 C CA . VAL A 1 290 ? 17.681 0.026 -0.259 1.00 69.12 290 VAL A CA 1
ATOM 2366 C C . VAL A 1 290 ? 16.688 -1.068 -0.639 1.00 69.12 290 VAL A C 1
ATOM 2368 O O . VAL A 1 290 ? 16.129 -1.031 -1.733 1.00 69.12 290 VAL A O 1
ATOM 2371 N N . ARG A 1 291 ? 16.405 -1.991 0.290 1.00 70.44 291 ARG A N 1
ATOM 2372 C CA . ARG A 1 291 ? 15.395 -3.045 0.110 1.00 70.44 291 ARG A CA 1
ATOM 2373 C C . ARG A 1 291 ? 14.022 -2.470 -0.227 1.00 70.44 291 ARG A C 1
ATOM 2375 O O . ARG A 1 291 ? 13.376 -2.963 -1.145 1.00 70.44 291 ARG A O 1
ATOM 2382 N N . GLN A 1 292 ? 13.614 -1.403 0.457 1.00 77.56 292 GLN A N 1
ATOM 2383 C CA . GLN A 1 292 ? 12.340 -0.732 0.204 1.00 77.56 292 GLN A CA 1
ATOM 2384 C C . GLN A 1 292 ? 12.225 -0.141 -1.201 1.00 77.56 292 GLN A C 1
ATOM 2386 O O . GLN A 1 292 ? 11.182 -0.273 -1.837 1.00 77.56 292 GLN A O 1
ATOM 2391 N N . TYR A 1 293 ? 13.278 0.509 -1.698 1.00 79.38 293 TYR A N 1
ATOM 2392 C CA . TYR A 1 293 ? 13.283 1.063 -3.055 1.00 79.38 293 TYR A CA 1
ATOM 2393 C C . TYR A 1 293 ? 13.331 -0.026 -4.128 1.00 79.38 293 TYR A C 1
ATOM 2395 O O . TYR A 1 293 ? 12.653 0.104 -5.143 1.00 79.38 293 TYR A O 1
ATOM 2403 N N . ILE A 1 294 ? 14.079 -1.111 -3.897 1.00 74.12 294 ILE A N 1
ATOM 2404 C CA . ILE A 1 294 ? 14.075 -2.278 -4.791 1.00 74.12 294 ILE A CA 1
ATOM 2405 C C . ILE A 1 294 ? 12.665 -2.872 -4.864 1.00 74.12 294 ILE A C 1
ATOM 2407 O O . ILE A 1 294 ? 12.144 -3.062 -5.959 1.00 74.12 294 ILE A O 1
ATOM 2411 N N . GLY A 1 295 ? 12.019 -3.107 -3.719 1.00 79.88 295 GLY A N 1
ATOM 2412 C CA . GLY A 1 295 ? 10.661 -3.647 -3.692 1.00 79.88 295 GLY A CA 1
ATOM 2413 C C . GLY A 1 295 ? 9.630 -2.702 -4.311 1.00 79.88 295 GLY A C 1
ATOM 2414 O O . GLY A 1 295 ? 8.776 -3.158 -5.060 1.00 79.88 295 GLY A O 1
ATOM 2415 N N . GLU A 1 296 ? 9.734 -1.386 -4.097 1.00 86.19 296 GLU A N 1
ATOM 2416 C CA . GLU A 1 296 ? 8.901 -0.402 -4.808 1.00 86.19 296 GLU A CA 1
ATOM 2417 C C . GLU A 1 296 ? 9.078 -0.492 -6.328 1.00 86.19 296 GLU A C 1
ATOM 2419 O O . GLU A 1 296 ? 8.092 -0.510 -7.067 1.00 86.19 296 GLU A O 1
ATOM 2424 N N . TRP A 1 297 ? 10.322 -0.550 -6.799 1.00 82.00 297 TRP A N 1
ATOM 2425 C CA . TRP A 1 297 ? 10.623 -0.647 -8.222 1.00 82.00 297 TRP A CA 1
ATOM 2426 C C . TRP A 1 297 ? 10.064 -1.936 -8.832 1.00 82.00 297 TRP A C 1
ATOM 2428 O O . TRP A 1 297 ? 9.368 -1.875 -9.847 1.00 82.00 297 TRP A O 1
ATOM 2438 N N . MET A 1 298 ? 10.293 -3.081 -8.180 1.00 77.62 298 MET A N 1
ATOM 2439 C CA . MET A 1 298 ? 9.763 -4.376 -8.614 1.00 77.62 298 MET A CA 1
ATOM 2440 C C . MET A 1 298 ? 8.236 -4.375 -8.626 1.00 77.62 298 MET A C 1
ATOM 2442 O O . MET A 1 298 ? 7.633 -4.836 -9.587 1.00 77.62 298 MET A O 1
ATOM 2446 N N . TYR A 1 299 ? 7.600 -3.804 -7.605 1.00 87.44 299 TYR A N 1
ATOM 2447 C CA . TYR A 1 299 ? 6.145 -3.725 -7.518 1.00 87.44 299 TYR A CA 1
ATOM 2448 C C . TYR A 1 299 ? 5.565 -2.923 -8.682 1.00 87.44 299 TYR A C 1
ATOM 2450 O O . TYR A 1 299 ? 4.620 -3.333 -9.352 1.00 87.44 299 TYR A O 1
ATOM 2458 N N . ARG A 1 300 ? 6.168 -1.779 -8.990 1.00 87.44 300 ARG A N 1
ATOM 2459 C CA . ARG A 1 300 ? 5.698 -0.931 -10.085 1.00 87.44 300 ARG A CA 1
ATOM 2460 C C . ARG A 1 300 ? 5.903 -1.577 -11.448 1.00 87.44 300 ARG A C 1
ATOM 2462 O O . ARG A 1 300 ? 5.009 -1.499 -12.283 1.00 87.44 300 ARG A O 1
ATOM 2469 N N . ARG A 1 301 ? 7.063 -2.199 -11.665 1.00 81.25 301 ARG A N 1
ATOM 2470 C CA . ARG A 1 301 ? 7.430 -2.810 -12.947 1.00 81.25 301 ARG A CA 1
ATOM 2471 C C . ARG A 1 301 ? 6.726 -4.139 -13.196 1.00 81.25 301 ARG A C 1
ATOM 2473 O O . ARG A 1 301 ? 6.241 -4.360 -14.291 1.00 81.25 301 ARG A O 1
ATOM 2480 N N . ASN A 1 302 ? 6.677 -5.017 -12.205 1.00 79.00 302 ASN A N 1
ATOM 2481 C CA . ASN A 1 302 ? 6.235 -6.393 -12.419 1.00 79.00 302 ASN A CA 1
ATOM 2482 C C . ASN A 1 302 ? 4.757 -6.584 -12.073 1.00 79.00 302 ASN A C 1
ATOM 2484 O O . ASN A 1 302 ? 4.136 -7.493 -12.597 1.00 79.00 302 ASN A O 1
ATOM 2488 N N . ILE A 1 303 ? 4.188 -5.737 -11.207 1.00 86.50 303 ILE A N 1
ATOM 2489 C CA . ILE A 1 303 ? 2.796 -5.879 -10.760 1.00 86.50 303 ILE A CA 1
ATOM 2490 C C . ILE A 1 303 ? 1.917 -4.769 -11.344 1.00 86.50 303 ILE A C 1
ATOM 2492 O O . ILE A 1 303 ? 0.895 -5.038 -11.971 1.00 86.50 303 ILE A O 1
ATOM 2496 N N . LEU A 1 304 ? 2.294 -3.499 -11.170 1.00 90.06 304 LEU A N 1
ATOM 2497 C CA . LEU A 1 304 ? 1.443 -2.392 -11.626 1.00 90.06 304 LEU A CA 1
ATOM 2498 C C . LEU A 1 304 ? 1.531 -2.118 -13.133 1.00 90.06 304 LEU A C 1
ATOM 2500 O O . LEU A 1 304 ? 0.593 -1.544 -13.690 1.00 90.06 304 LEU A O 1
ATOM 2504 N N . GLN A 1 305 ? 2.632 -2.481 -13.797 1.00 86.38 305 GLN A N 1
ATOM 2505 C CA . GLN A 1 305 ? 2.826 -2.212 -15.227 1.00 86.38 305 GLN A CA 1
ATOM 2506 C C . GLN A 1 305 ? 1.847 -2.998 -16.106 1.00 86.38 305 GLN A C 1
ATOM 2508 O O . GLN A 1 305 ? 1.427 -2.486 -17.143 1.00 86.38 305 GLN A O 1
ATOM 2513 N N . GLU A 1 306 ? 1.453 -4.199 -15.677 1.00 84.44 306 GLU A N 1
ATOM 2514 C CA . GLU A 1 306 ? 0.466 -5.037 -16.370 1.00 84.44 306 GLU A CA 1
ATOM 2515 C C . GLU A 1 306 ? -0.938 -4.414 -16.355 1.00 84.44 306 GLU A C 1
ATOM 2517 O O . GLU A 1 306 ? -1.773 -4.685 -17.221 1.00 84.44 306 GLU A O 1
ATOM 2522 N N . ILE A 1 307 ? -1.193 -3.525 -15.394 1.00 92.31 307 ILE A N 1
ATOM 2523 C CA . ILE A 1 307 ? -2.458 -2.818 -15.257 1.00 92.31 307 ILE A CA 1
ATOM 2524 C C . ILE A 1 307 ? -2.396 -1.532 -16.084 1.00 92.31 307 ILE A C 1
ATOM 2526 O O . ILE A 1 307 ? -1.555 -0.654 -15.858 1.00 92.31 307 ILE A O 1
ATOM 2530 N N . LYS A 1 308 ? -3.294 -1.438 -17.070 1.00 88.94 308 LYS A N 1
ATOM 2531 C CA . LYS A 1 308 ? -3.255 -0.399 -18.109 1.00 88.94 308 LYS A CA 1
ATOM 2532 C C . LYS A 1 308 ? -3.588 0.997 -17.589 1.00 88.94 308 LYS A C 1
ATOM 2534 O O . LYS A 1 308 ? -2.968 1.959 -18.034 1.00 88.94 308 LYS A O 1
ATOM 2539 N N . ASP A 1 309 ? -4.551 1.113 -16.682 1.00 93.31 309 ASP A N 1
ATOM 2540 C CA . ASP A 1 309 ? -5.068 2.394 -16.205 1.00 93.31 309 ASP A CA 1
ATOM 2541 C C . ASP A 1 309 ? -4.792 2.636 -14.712 1.00 93.31 309 ASP A C 1
ATOM 2543 O O . ASP A 1 309 ? -4.607 1.714 -13.914 1.00 93.31 309 ASP A O 1
ATOM 2547 N N . ASP A 1 310 ? -4.769 3.911 -14.325 1.00 94.81 310 ASP A N 1
ATOM 2548 C CA . ASP A 1 310 ? -4.439 4.315 -12.959 1.00 94.81 310 ASP A CA 1
ATOM 2549 C C . ASP A 1 310 ? -5.536 3.955 -11.940 1.00 94.81 310 ASP A C 1
ATOM 2551 O O . ASP A 1 310 ? -5.221 3.796 -10.757 1.00 94.81 310 ASP A O 1
ATOM 2555 N N . ASN A 1 311 ? -6.797 3.764 -12.363 1.00 95.00 311 ASN A N 1
ATOM 2556 C CA . ASN A 1 311 ? -7.860 3.303 -11.460 1.00 95.00 311 ASN A CA 1
ATOM 2557 C C . ASN A 1 311 ? -7.591 1.866 -11.045 1.00 95.00 311 ASN A C 1
ATOM 2559 O O . ASN A 1 311 ? -7.570 1.574 -9.851 1.00 95.00 311 ASN A O 1
ATOM 2563 N N . GLY A 1 312 ? -7.321 0.999 -12.022 1.00 95.69 312 GLY A N 1
ATOM 2564 C CA . GLY A 1 312 ? -6.952 -0.388 -11.785 1.00 95.69 312 GLY A CA 1
ATOM 2565 C C . GLY A 1 312 ? -5.702 -0.492 -10.914 1.00 95.69 312 GLY A C 1
ATOM 2566 O O . GLY A 1 312 ? -5.667 -1.294 -9.983 1.00 95.69 312 GLY A O 1
ATOM 2567 N N . ARG A 1 313 ? -4.686 0.352 -11.146 1.00 96.25 313 ARG A N 1
ATOM 2568 C CA . ARG A 1 313 ? -3.469 0.377 -10.310 1.00 96.25 313 ARG A CA 1
ATOM 2569 C C . ARG A 1 313 ? -3.759 0.796 -8.873 1.00 96.25 313 ARG A C 1
ATOM 2571 O O . ARG A 1 313 ? -3.174 0.245 -7.945 1.00 96.25 313 ARG A O 1
ATOM 2578 N N . PHE A 1 314 ? -4.648 1.765 -8.671 1.00 97.12 314 PHE A N 1
ATOM 2579 C CA . PHE A 1 314 ? -5.009 2.227 -7.333 1.00 97.12 314 PHE A CA 1
ATOM 2580 C C . PHE A 1 314 ? -5.893 1.238 -6.597 1.00 97.12 314 PHE A C 1
ATOM 2582 O O . PHE A 1 314 ? -5.658 0.978 -5.419 1.00 97.12 314 PHE A O 1
ATOM 2589 N N . GLU A 1 315 ? -6.852 0.638 -7.297 1.00 96.12 315 GLU A N 1
ATOM 2590 C CA . GLU A 1 315 ? -7.620 -0.495 -6.797 1.00 96.12 315 GLU A CA 1
ATOM 2591 C C . GLU A 1 315 ? -6.689 -1.619 -6.348 1.00 96.12 315 GLU A C 1
ATOM 2593 O O . GLU A 1 315 ? -6.784 -2.077 -5.207 1.00 96.12 315 GLU A O 1
ATOM 2598 N N . ARG A 1 316 ? -5.765 -2.026 -7.228 1.00 95.50 316 ARG A N 1
ATOM 2599 C CA . ARG A 1 316 ? -4.782 -3.067 -6.940 1.00 95.50 316 ARG A CA 1
ATOM 2600 C C . ARG A 1 316 ? -3.982 -2.723 -5.694 1.00 95.50 316 ARG A C 1
ATOM 2602 O O . ARG A 1 316 ? -3.933 -3.531 -4.775 1.00 95.50 316 ARG A O 1
ATOM 2609 N N . PHE A 1 317 ? -3.440 -1.510 -5.619 1.00 97.12 317 PHE A N 1
ATOM 2610 C CA . PHE A 1 317 ? -2.665 -1.085 -4.460 1.00 97.12 317 PHE A CA 1
ATOM 2611 C C . PHE A 1 317 ? -3.485 -1.091 -3.162 1.00 97.12 317 PHE A C 1
ATOM 2613 O O . PHE A 1 317 ? -2.994 -1.544 -2.132 1.00 97.12 317 PHE A O 1
ATOM 2620 N N . LEU A 1 318 ? -4.747 -0.649 -3.177 1.00 96.69 318 LEU A N 1
ATOM 2621 C CA . LEU A 1 318 ? -5.605 -0.692 -1.986 1.00 96.69 318 LEU A CA 1
ATOM 2622 C C . LEU A 1 318 ? -5.894 -2.129 -1.527 1.00 96.69 318 LEU A C 1
ATOM 2624 O O . LEU A 1 318 ? -5.856 -2.401 -0.325 1.00 96.69 318 LEU A O 1
ATOM 2628 N N . ARG A 1 319 ? -6.139 -3.051 -2.465 1.00 94.94 319 ARG A N 1
ATOM 2629 C CA . ARG A 1 319 ? -6.303 -4.484 -2.162 1.00 94.94 319 ARG A CA 1
ATOM 2630 C C . ARG A 1 319 ? -5.022 -5.077 -1.585 1.00 94.94 319 ARG A C 1
ATOM 2632 O O . ARG A 1 319 ? -5.071 -5.764 -0.569 1.00 94.94 319 ARG A O 1
ATOM 2639 N N . ASP A 1 320 ? -3.885 -4.745 -2.178 1.00 95.00 320 ASP A N 1
ATOM 2640 C CA . ASP A 1 320 ? -2.557 -5.174 -1.745 1.00 95.00 320 ASP A CA 1
ATOM 2641 C C . ASP A 1 320 ? -2.218 -4.679 -0.331 1.00 95.00 320 ASP A C 1
ATOM 2643 O O . ASP A 1 320 ? -1.691 -5.436 0.483 1.00 95.00 320 ASP A O 1
ATOM 2647 N N . VAL A 1 321 ? -2.610 -3.452 0.028 1.00 95.31 321 VAL A N 1
ATOM 2648 C CA . VAL A 1 321 ? -2.521 -2.956 1.413 1.00 95.31 321 VAL A CA 1
ATOM 2649 C C . VAL A 1 321 ? -3.339 -3.841 2.365 1.00 95.31 321 VAL A C 1
ATOM 2651 O O . VAL A 1 321 ? -2.854 -4.200 3.442 1.00 95.31 321 VAL A O 1
ATOM 2654 N N . GLY A 1 322 ? -4.567 -4.205 1.980 1.00 92.88 322 GLY A N 1
ATOM 2655 C CA . GLY A 1 322 ? -5.423 -5.114 2.748 1.00 92.88 322 GLY A CA 1
ATOM 2656 C C . GLY A 1 322 ? -4.858 -6.536 2.839 1.00 92.88 322 GLY A C 1
ATOM 2657 O O . GLY A 1 322 ? -4.976 -7.175 3.880 1.00 92.88 322 GLY A O 1
ATOM 2658 N N . ARG A 1 323 ? -4.191 -7.028 1.791 1.00 91.00 323 ARG A N 1
ATOM 2659 C CA . ARG A 1 323 ? -3.510 -8.334 1.785 1.00 91.00 323 ARG A CA 1
ATOM 2660 C C . ARG A 1 323 ? -2.287 -8.346 2.694 1.00 91.00 323 ARG A C 1
ATOM 2662 O O . ARG A 1 323 ? -2.147 -9.263 3.498 1.00 91.00 323 ARG A O 1
ATOM 2669 N N . ALA A 1 324 ? -1.440 -7.322 2.602 1.00 91.56 324 ALA A N 1
ATOM 2670 C CA . ALA A 1 324 ? -0.239 -7.203 3.420 1.00 91.56 324 ALA A CA 1
ATOM 2671 C C . ALA A 1 324 ? -0.574 -7.054 4.913 1.00 91.56 324 ALA A C 1
ATOM 2673 O O . ALA A 1 324 ? 0.127 -7.592 5.774 1.00 91.56 324 ALA A O 1
ATOM 2674 N N . HIS A 1 325 ? -1.684 -6.376 5.222 1.00 91.62 325 HIS A N 1
ATOM 2675 C CA . HIS A 1 325 ? -2.158 -6.143 6.584 1.00 91.62 325 HIS A CA 1
ATOM 2676 C C . HIS A 1 325 ? -3.621 -6.585 6.770 1.00 91.62 325 HIS A C 1
ATOM 2678 O O . HIS A 1 325 ? -4.520 -5.744 6.868 1.00 91.62 325 HIS A O 1
ATOM 2684 N N . PRO A 1 326 ? -3.862 -7.901 6.876 1.00 89.31 326 PRO A N 1
ATOM 2685 C CA . PRO A 1 326 ? -5.184 -8.511 6.741 1.00 89.31 326 PRO A CA 1
ATOM 2686 C C . PRO A 1 326 ? -6.097 -8.345 7.960 1.00 89.31 326 PRO A C 1
ATOM 2688 O O . PRO A 1 326 ? -7.252 -8.777 7.933 1.00 89.31 326 PRO A O 1
ATOM 2691 N N . GLY A 1 327 ? -5.609 -7.713 9.027 1.00 90.00 327 GLY A N 1
ATOM 2692 C CA . GLY A 1 327 ? -6.379 -7.462 10.233 1.00 90.00 327 GLY A CA 1
ATOM 2693 C C . GLY A 1 327 ? -6.289 -8.583 11.264 1.00 90.00 327 GLY A C 1
ATOM 2694 O O . GLY A 1 327 ? -5.454 -9.489 11.202 1.00 90.00 327 GLY A O 1
ATOM 2695 N N . LEU A 1 328 ? -7.112 -8.445 12.298 1.00 90.50 328 LEU A N 1
ATOM 2696 C CA . LEU A 1 328 ? -7.104 -9.303 13.475 1.00 90.50 328 LEU A CA 1
ATOM 2697 C C . LEU A 1 328 ? -7.384 -10.769 13.103 1.00 90.50 328 LEU A C 1
ATOM 2699 O O . LEU A 1 328 ? -8.209 -11.043 12.239 1.00 90.50 328 LEU A O 1
ATOM 2703 N N . GLY A 1 329 ? -6.706 -11.700 13.778 1.00 84.94 329 GLY A N 1
ATOM 2704 C CA . GLY A 1 329 ? -6.909 -13.140 13.586 1.00 84.94 329 GLY A CA 1
ATOM 2705 C C . GLY A 1 329 ? -6.259 -13.726 12.328 1.00 84.94 329 GLY A C 1
ATOM 2706 O O . GLY A 1 329 ? -6.370 -14.926 12.121 1.00 84.94 329 GLY A O 1
ATOM 2707 N N . LYS A 1 330 ? -5.575 -12.909 11.519 1.00 86.38 330 LYS A N 1
ATOM 2708 C CA . LYS A 1 330 ? -4.843 -13.333 10.318 1.00 86.38 330 LYS A CA 1
ATOM 2709 C C . LYS A 1 330 ? -3.360 -13.005 10.441 1.00 86.38 330 LYS A C 1
ATOM 2711 O O . LYS A 1 330 ? -2.998 -12.041 11.123 1.00 86.38 330 LYS A O 1
ATOM 2716 N N . VAL A 1 331 ? -2.503 -13.769 9.773 1.00 85.19 331 VAL A N 1
ATOM 2717 C CA . VAL A 1 331 ? -1.058 -13.502 9.733 1.00 85.19 331 VAL A CA 1
ATOM 2718 C C . VAL A 1 331 ? -0.750 -12.415 8.689 1.00 85.19 331 VAL A C 1
ATOM 2720 O O . VAL A 1 331 ? -1.149 -12.561 7.535 1.00 85.19 331 VAL A O 1
ATOM 2723 N N . PRO A 1 332 ? -0.084 -11.299 9.057 1.00 85.75 332 PRO A N 1
ATOM 2724 C CA . PRO A 1 332 ? 0.322 -10.287 8.084 1.00 85.75 332 PRO A CA 1
ATOM 2725 C C . PRO A 1 332 ? 1.429 -10.816 7.175 1.00 85.75 332 PRO A C 1
ATOM 2727 O O . PRO A 1 332 ? 2.262 -11.610 7.616 1.00 85.75 332 PRO A O 1
ATOM 2730 N N . MET A 1 333 ? 1.480 -10.315 5.940 1.00 86.12 333 MET A N 1
ATOM 2731 C CA . MET A 1 333 ? 2.607 -10.608 5.060 1.00 86.12 333 MET A CA 1
ATOM 2732 C C . MET A 1 333 ? 3.882 -10.021 5.656 1.00 86.12 333 MET A C 1
ATOM 2734 O O . MET A 1 333 ? 3.893 -8.944 6.261 1.00 86.12 333 MET A O 1
ATOM 2738 N N . ARG A 1 334 ? 4.967 -10.757 5.488 1.00 76.75 334 ARG A N 1
ATOM 2739 C CA . ARG A 1 334 ? 6.300 -10.376 5.929 1.00 76.75 334 ARG A CA 1
ATOM 2740 C C . ARG A 1 334 ? 7.275 -10.669 4.799 1.00 76.75 334 ARG A C 1
ATOM 2742 O O . ARG A 1 334 ? 6.947 -11.350 3.836 1.00 76.75 334 ARG A O 1
ATOM 2749 N N . THR A 1 335 ? 8.471 -10.113 4.915 1.00 65.62 335 THR A N 1
ATOM 2750 C CA . THR A 1 335 ? 9.492 -10.142 3.866 1.00 65.62 335 THR A CA 1
ATOM 2751 C C . THR A 1 335 ? 10.413 -11.365 3.933 1.00 65.62 335 THR A C 1
ATOM 2753 O O . THR A 1 335 ? 11.444 -11.366 3.263 1.00 65.62 335 THR A O 1
ATOM 2756 N N . GLN A 1 336 ? 10.094 -12.384 4.743 1.00 64.75 336 GLN A N 1
ATOM 2757 C CA . GLN A 1 336 ? 10.876 -13.624 4.820 1.00 64.75 336 GLN A CA 1
ATOM 2758 C C . GLN A 1 336 ? 10.184 -14.748 4.048 1.00 64.75 336 GLN A C 1
ATOM 2760 O O . GLN A 1 336 ? 8.958 -14.813 3.978 1.00 64.75 336 GLN A O 1
ATOM 2765 N N . TYR A 1 337 ? 10.978 -15.646 3.468 1.00 59.59 337 TYR A N 1
ATOM 2766 C CA . TYR A 1 337 ? 10.481 -16.751 2.647 1.00 59.59 337 TYR A CA 1
ATOM 2767 C C . TYR A 1 337 ? 9.563 -17.693 3.442 1.00 59.59 337 TYR A C 1
ATOM 2769 O O . TYR A 1 337 ? 8.519 -18.123 2.956 1.00 59.59 337 TYR A O 1
ATOM 2777 N N . GLU A 1 338 ? 9.901 -17.955 4.705 1.00 62.81 338 GLU A N 1
ATOM 2778 C CA . GLU A 1 338 ? 9.122 -18.805 5.607 1.00 62.81 338 GLU A CA 1
ATOM 2779 C C . GLU A 1 338 ? 7.719 -18.249 5.889 1.00 62.81 338 GLU A C 1
ATOM 2781 O O . GLU A 1 338 ? 6.825 -19.000 6.288 1.00 62.81 338 GLU A O 1
ATOM 2786 N N . ASP A 1 339 ? 7.519 -16.945 5.681 1.00 63.66 339 ASP A N 1
ATOM 2787 C CA . ASP A 1 339 ? 6.235 -16.279 5.871 1.00 63.66 339 ASP A CA 1
ATOM 2788 C C . ASP A 1 339 ? 5.299 -16.462 4.662 1.00 63.66 339 ASP A C 1
ATOM 2790 O O . ASP A 1 339 ? 4.080 -16.433 4.838 1.00 63.66 339 ASP A O 1
ATOM 2794 N N . ILE A 1 340 ? 5.832 -16.738 3.461 1.00 64.12 340 ILE A N 1
ATOM 2795 C CA . ILE A 1 340 ? 5.029 -17.082 2.269 1.00 64.12 340 ILE A CA 1
ATOM 2796 C C . ILE A 1 340 ? 4.257 -18.380 2.525 1.00 64.12 340 ILE A C 1
ATOM 2798 O O . ILE A 1 340 ? 3.060 -18.468 2.263 1.00 64.12 340 ILE A O 1
ATOM 2802 N N . LEU A 1 341 ? 4.920 -19.366 3.136 1.00 65.19 341 LEU A N 1
ATOM 2803 C CA . LEU A 1 341 ? 4.335 -20.673 3.455 1.00 65.19 341 LEU A CA 1
ATOM 2804 C C . LEU A 1 341 ? 3.203 -20.605 4.494 1.00 65.19 341 LEU A C 1
ATOM 2806 O O . LEU A 1 341 ? 2.487 -21.584 4.688 1.00 65.19 341 LEU A O 1
ATOM 2810 N N . LYS A 1 342 ? 3.059 -19.473 5.191 1.00 69.69 342 LYS A N 1
ATOM 2811 C CA . LYS A 1 342 ? 2.071 -19.249 6.258 1.00 69.69 342 LYS A CA 1
ATOM 2812 C C . LYS A 1 342 ? 1.113 -18.107 5.926 1.00 69.69 342 LYS A C 1
ATOM 2814 O O . LYS A 1 342 ? 0.524 -17.516 6.832 1.00 69.69 342 LYS A O 1
ATOM 2819 N N . CYS A 1 343 ? 1.005 -17.739 4.652 1.00 69.19 343 CYS A N 1
ATOM 2820 C CA . CYS A 1 343 ? 0.177 -16.616 4.263 1.00 69.19 343 CYS A CA 1
ATOM 2821 C C . CYS A 1 343 ? -1.318 -16.969 4.341 1.00 69.19 343 CYS A C 1
ATOM 2823 O O . CYS A 1 343 ? -1.815 -17.762 3.549 1.00 69.19 343 CYS A O 1
ATOM 2825 N N . ASP A 1 344 ? -2.048 -16.308 5.245 1.00 67.69 344 ASP A N 1
ATOM 2826 C CA . ASP A 1 344 ? -3.510 -16.440 5.393 1.00 67.69 344 ASP A CA 1
ATOM 2827 C C . ASP A 1 344 ? -4.287 -15.476 4.467 1.00 67.69 344 ASP A C 1
ATOM 2829 O O . ASP A 1 344 ? -5.390 -15.002 4.789 1.00 67.69 344 ASP A O 1
ATOM 2833 N N . CYS A 1 345 ? -3.692 -15.064 3.341 1.00 68.19 345 CYS A N 1
ATOM 2834 C CA . CYS A 1 345 ? -4.335 -14.096 2.464 1.00 68.19 345 CYS A CA 1
ATOM 2835 C C . CYS A 1 345 ? -5.504 -14.737 1.707 1.00 68.19 345 CYS A C 1
ATOM 2837 O O . CYS A 1 345 ? -5.415 -15.840 1.182 1.00 68.19 345 CYS A O 1
ATOM 2839 N N . HIS A 1 346 ? -6.624 -14.021 1.603 1.00 61.44 346 HIS A N 1
ATOM 2840 C CA . HIS A 1 346 ? -7.832 -14.529 0.941 1.00 61.44 346 HIS A CA 1
ATOM 2841 C C . HIS A 1 346 ? -7.648 -14.837 -0.557 1.00 61.44 346 HIS A C 1
ATOM 2843 O O . HIS A 1 346 ? -8.435 -15.595 -1.115 1.00 61.44 346 HIS A O 1
ATOM 2849 N N . GLU A 1 347 ? -6.640 -14.243 -1.200 1.00 66.00 347 GLU A N 1
ATOM 2850 C CA . GLU A 1 347 ? -6.277 -14.529 -2.594 1.00 66.00 347 GLU A CA 1
ATOM 2851 C C . GLU A 1 347 ? -5.365 -15.758 -2.721 1.00 66.00 347 GLU A C 1
ATOM 2853 O O . GLU A 1 347 ? -5.349 -16.379 -3.771 1.00 66.00 347 GLU A O 1
ATOM 2858 N N . CYS A 1 348 ? -4.669 -16.147 -1.650 1.00 66.19 348 CYS A N 1
ATOM 2859 C CA . CYS A 1 348 ? -3.752 -17.285 -1.594 1.00 66.19 348 CYS A CA 1
ATOM 2860 C C . CYS A 1 348 ? -4.489 -18.629 -1.427 1.00 66.19 348 CYS A C 1
ATOM 2862 O O . CYS A 1 348 ? -3.930 -19.688 -1.684 1.00 66.19 348 CYS A O 1
ATOM 2864 N N . HIS A 1 349 ? -5.742 -18.583 -0.960 1.00 56.62 349 HIS A N 1
ATOM 2865 C CA . HIS A 1 349 ? -6.610 -19.747 -0.742 1.00 56.62 349 HIS A CA 1
ATOM 2866 C C . HIS A 1 349 ? -7.610 -19.994 -1.888 1.00 56.62 349 HIS A C 1
ATOM 2868 O O . HIS A 1 349 ? -8.546 -20.778 -1.716 1.00 56.62 349 HIS A O 1
ATOM 2874 N N . ARG A 1 350 ? -7.464 -19.292 -3.016 1.00 45.31 350 ARG A N 1
ATOM 2875 C CA . ARG A 1 350 ? -8.200 -19.555 -4.260 1.00 45.31 350 ARG A CA 1
ATOM 2876 C C . ARG A 1 350 ? -7.299 -20.309 -5.217 1.00 45.31 350 ARG A C 1
ATOM 2878 O O . ARG A 1 350 ? -7.846 -21.185 -5.917 1.00 45.31 350 ARG A O 1
#

Radius of gyration: 25.18 Å; Cα contacts (8 Å, |Δi|>4): 445; chains: 1; bounding box: 62×51×72 Å

Solvent-accessible surface area (backbone atoms only — not comparable to full-atom values): 20785 Å² total; per-residue (Å²): 133,56,63,73,62,56,59,74,47,77,68,41,75,65,53,51,40,64,67,31,45,61,67,88,49,72,68,36,39,52,50,12,28,50,42,25,46,52,47,35,33,77,37,42,36,36,70,55,83,82,56,87,35,38,35,81,85,77,63,49,76,40,43,72,40,82,38,97,50,99,79,47,41,28,36,35,35,80,89,40,99,78,47,51,71,42,64,64,39,36,56,18,76,50,50,83,57,64,71,52,96,81,52,35,42,36,55,52,53,50,49,53,50,37,55,72,71,68,49,55,65,70,55,52,16,60,76,68,71,50,53,65,67,58,41,50,52,54,55,48,52,53,20,51,36,27,26,22,49,40,60,60,67,59,72,59,80,59,59,89,35,36,80,44,71,52,75,45,72,82,56,88,37,83,45,90,48,92,99,44,83,53,79,57,65,59,81,80,84,78,61,62,103,75,43,53,80,51,68,78,69,59,86,74,56,85,74,60,90,75,74,79,85,89,70,75,93,74,91,72,88,86,56,77,82,70,80,74,51,100,84,47,82,61,54,75,39,59,62,88,57,50,48,78,88,45,37,34,81,86,61,82,73,81,59,97,48,91,64,41,40,46,38,42,86,70,52,64,65,56,49,50,53,49,52,52,49,52,68,72,51,61,91,62,87,44,72,66,59,51,51,30,51,52,20,35,50,47,26,46,61,72,56,41,56,78,40,88,47,64,36,58,37,49,53,48,50,42,37,47,40,10,47,33,14,54,17,59,60,47,54,54,54,46,83,48,76,78,41,55,82,59,53,64,35,82,77,73,78,109

pLDDT: mean 72.13, std 22.63, range [24.41, 97.12]

Organism: NCBI:txid1586634